Protein AF-A0A2D7IL93-F1 (afdb_monomer)

Structure (mmCIF, N/CA/C/O backbone):
data_AF-A0A2D7IL93-F1
#
_entry.id   AF-A0A2D7IL93-F1
#
loop_
_atom_site.group_PDB
_atom_site.id
_atom_site.type_symbol
_atom_site.label_atom_id
_atom_site.label_alt_id
_atom_site.label_comp_id
_atom_site.label_asym_id
_atom_site.label_entity_id
_atom_site.label_seq_id
_atom_site.pdbx_PDB_ins_code
_atom_site.Cartn_x
_atom_site.Cartn_y
_atom_site.Cartn_z
_atom_site.occupancy
_atom_site.B_iso_or_equ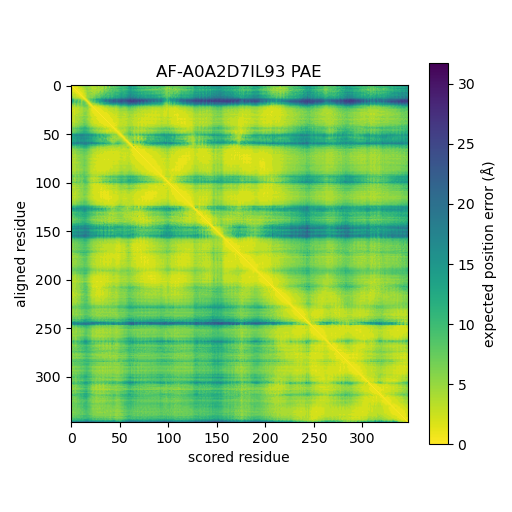iv
_atom_site.auth_seq_id
_atom_site.auth_comp_id
_atom_site.auth_asym_id
_atom_site.auth_atom_id
_atom_site.pdbx_PDB_model_num
ATOM 1 N N . MET A 1 1 ? -4.303 14.658 -11.432 1.00 81.75 1 MET A N 1
ATOM 2 C CA . MET A 1 1 ? -5.024 13.373 -11.568 1.00 81.75 1 MET A CA 1
ATOM 3 C C . MET A 1 1 ? -6.527 13.575 -11.720 1.00 81.75 1 MET A C 1
ATOM 5 O O . MET A 1 1 ? -7.040 13.242 -12.770 1.00 81.75 1 MET A O 1
ATOM 9 N N . VAL A 1 2 ? -7.230 14.152 -10.739 1.00 78.88 2 VAL A N 1
ATOM 10 C CA . VAL A 1 2 ? -8.712 14.237 -10.747 1.00 78.88 2 VAL A CA 1
ATOM 11 C C . VAL A 1 2 ? -9.279 15.276 -11.718 1.00 78.88 2 VAL A C 1
ATOM 13 O O . VAL A 1 2 ? -10.358 15.081 -12.268 1.00 78.88 2 VAL A O 1
ATOM 16 N N . LEU A 1 3 ? -8.520 16.340 -11.992 1.00 82.25 3 LEU A N 1
ATOM 17 C CA . LEU A 1 3 ? -8.913 17.365 -12.960 1.00 82.25 3 LEU A CA 1
ATOM 18 C C . LEU A 1 3 ? -9.146 16.803 -14.368 1.00 82.25 3 LEU A C 1
ATOM 20 O O . LEU A 1 3 ? -9.995 17.329 -15.067 1.00 82.25 3 LEU A O 1
ATOM 24 N N . LEU A 1 4 ? -8.437 15.742 -14.772 1.00 83.31 4 LEU A N 1
ATOM 25 C CA . LEU A 1 4 ? -8.560 15.171 -16.118 1.00 83.31 4 LEU A CA 1
ATOM 26 C C . LEU A 1 4 ? -9.926 14.486 -16.326 1.00 83.31 4 LEU A C 1
ATOM 28 O O . LEU A 1 4 ? -10.666 14.953 -17.191 1.00 83.31 4 LEU A O 1
ATOM 32 N N . PRO A 1 5 ? -10.342 13.492 -15.506 1.00 77.69 5 PRO A N 1
ATOM 33 C CA . PRO A 1 5 ? -11.689 12.928 -15.597 1.00 77.69 5 PRO A CA 1
ATOM 34 C C . PRO A 1 5 ? -12.788 13.967 -15.381 1.00 77.69 5 PRO A C 1
ATOM 36 O O . PRO A 1 5 ? -13.812 13.923 -16.052 1.00 77.69 5 PRO A O 1
ATOM 39 N N . PHE A 1 6 ? -12.588 14.910 -14.453 1.00 79.38 6 PHE A N 1
ATOM 40 C CA . PHE A 1 6 ? -13.579 15.951 -14.190 1.00 79.38 6 PHE A CA 1
ATOM 41 C C . PHE A 1 6 ? -13.766 16.872 -15.399 1.00 79.38 6 PHE A C 1
ATOM 43 O O . PHE A 1 6 ? -14.897 17.102 -15.820 1.00 79.38 6 PHE A O 1
ATOM 50 N N . ALA A 1 7 ? -12.668 17.355 -15.985 1.00 81.12 7 ALA A N 1
ATOM 51 C CA . ALA A 1 7 ? -12.705 18.176 -17.186 1.00 81.12 7 ALA A CA 1
ATOM 52 C C . ALA A 1 7 ? -13.306 17.403 -18.362 1.00 81.12 7 ALA A C 1
ATOM 54 O O . ALA A 1 7 ? -14.112 17.971 -19.077 1.00 81.12 7 ALA A O 1
ATOM 55 N N . GLU A 1 8 ? -12.992 16.115 -18.527 1.00 79.94 8 GLU A N 1
ATOM 56 C CA . GLU A 1 8 ? -13.584 15.271 -19.572 1.00 79.94 8 GLU A CA 1
ATOM 57 C C . GLU A 1 8 ? -15.107 15.123 -19.418 1.00 79.94 8 GLU A C 1
ATOM 59 O O . GLU A 1 8 ? -15.846 15.245 -20.395 1.00 79.94 8 GLU A O 1
ATOM 64 N N . VAL A 1 9 ? -15.597 14.879 -18.198 1.00 77.88 9 VAL A N 1
ATOM 65 C CA . VAL A 1 9 ? -17.042 14.810 -17.924 1.00 77.88 9 VAL A CA 1
ATOM 66 C C . VAL A 1 9 ? -17.692 16.170 -18.169 1.00 77.88 9 VAL A C 1
ATOM 68 O O . VAL A 1 9 ? -18.749 16.238 -18.793 1.00 77.88 9 VAL A O 1
ATOM 71 N N . PHE A 1 10 ? -17.050 17.252 -17.730 1.00 80.25 10 PHE A N 1
ATOM 72 C CA . PHE A 1 10 ? -17.548 18.609 -17.911 1.00 80.25 10 PHE A CA 1
ATOM 73 C C . PHE A 1 10 ? -17.601 19.003 -19.391 1.00 80.25 10 PHE A C 1
ATOM 75 O O . PHE A 1 10 ? -18.648 19.422 -19.866 1.00 80.25 10 PHE A O 1
ATOM 82 N N . THR A 1 11 ? -16.530 18.809 -20.162 1.00 80.94 11 THR A N 1
ATOM 83 C CA . THR A 1 11 ? -16.495 19.150 -21.594 1.00 80.94 11 THR A CA 1
ATOM 84 C C . THR A 1 11 ? -17.478 18.319 -22.412 1.00 80.94 11 THR A C 1
ATOM 86 O O . THR A 1 11 ? -18.070 18.845 -23.356 1.00 80.94 11 THR A O 1
ATOM 89 N N . ARG A 1 12 ? -17.733 17.065 -22.009 1.00 79.00 12 ARG A N 1
ATOM 90 C CA . ARG A 1 12 ? -18.774 16.219 -22.611 1.00 79.00 12 ARG A CA 1
ATOM 91 C C . ARG A 1 12 ? -20.180 16.794 -22.408 1.00 79.00 12 ARG A C 1
ATOM 93 O O . ARG A 1 12 ? -20.990 16.692 -23.323 1.00 79.00 12 ARG A O 1
ATOM 100 N N . ILE A 1 13 ? -20.461 17.433 -21.267 1.00 82.25 13 ILE A N 1
ATOM 101 C CA . ILE A 1 13 ? -21.747 18.119 -21.023 1.00 82.25 13 ILE A CA 1
ATOM 102 C C . ILE A 1 13 ? -21.953 19.278 -22.015 1.00 82.25 13 ILE A C 1
ATOM 104 O O . ILE A 1 13 ? -23.081 19.523 -22.433 1.00 82.25 13 ILE A O 1
ATOM 108 N N . PHE A 1 14 ? -20.877 19.945 -22.448 1.00 82.19 14 PHE A N 1
ATOM 109 C CA . PHE A 1 14 ? -20.920 21.054 -23.414 1.00 82.19 14 PHE A CA 1
ATOM 110 C C . PHE A 1 14 ? -20.722 20.625 -24.880 1.00 82.19 14 PHE A C 1
ATOM 112 O O . PHE A 1 14 ? -20.560 21.481 -25.746 1.00 82.19 14 PHE A O 1
ATOM 119 N N . GLY A 1 15 ? -20.715 19.320 -25.182 1.00 75.06 15 GLY A N 1
ATOM 120 C CA . GLY A 1 15 ? -20.572 18.812 -26.554 1.00 75.06 15 GLY A CA 1
ATOM 121 C C . GLY A 1 15 ? -19.203 19.065 -27.204 1.00 75.06 15 GLY A C 1
ATOM 122 O O . GLY A 1 15 ? -19.078 18.943 -28.421 1.00 75.06 15 GLY A O 1
ATOM 123 N N . MET A 1 16 ? -18.175 19.419 -26.425 1.00 75.75 16 MET A N 1
ATOM 124 C CA . MET A 1 16 ? -16.808 19.609 -26.926 1.00 75.75 16 MET A CA 1
ATOM 125 C C . MET A 1 16 ? -16.072 18.265 -27.061 1.00 75.75 16 MET A C 1
ATOM 127 O O . MET A 1 16 ? -16.379 17.302 -26.354 1.00 75.75 16 MET A O 1
ATOM 131 N N . LEU A 1 17 ? -15.070 18.205 -27.949 1.00 65.06 17 LEU A N 1
ATOM 132 C CA . LEU A 1 17 ? -14.193 17.038 -28.117 1.00 65.06 17 LEU A CA 1
ATOM 133 C C . LEU A 1 17 ? -13.565 16.639 -26.768 1.00 65.06 17 LEU A C 1
ATOM 135 O O . LEU A 1 17 ? -12.962 17.458 -26.073 1.00 65.06 17 LEU A O 1
ATOM 139 N N . SER A 1 18 ? -13.723 15.368 -26.396 1.00 65.31 18 SER A N 1
ATOM 140 C CA . SER A 1 18 ? -13.154 14.786 -25.177 1.00 65.31 18 SER A CA 1
ATOM 141 C C . SER A 1 18 ? -11.627 14.856 -25.183 1.00 65.31 18 SER A C 1
ATOM 143 O O . SER A 1 18 ? -11.012 14.665 -26.231 1.00 65.31 18 SER A O 1
ATOM 145 N N . ILE A 1 19 ? -11.013 15.050 -24.011 1.00 71.12 19 ILE A N 1
ATOM 146 C CA . ILE A 1 19 ? -9.552 15.013 -23.858 1.00 71.12 19 ILE A CA 1
ATOM 147 C C . ILE A 1 19 ? -9.057 13.607 -24.250 1.00 71.12 19 ILE A C 1
ATOM 149 O O . ILE A 1 19 ? -9.395 12.639 -23.557 1.00 71.12 19 ILE A O 1
ATOM 153 N N . PRO A 1 20 ? -8.272 13.455 -25.334 1.00 68.62 20 PRO A N 1
ATOM 154 C CA . PRO A 1 20 ? -7.787 12.147 -25.756 1.00 68.62 20 PRO A CA 1
ATOM 155 C C . PRO A 1 20 ? -6.882 11.546 -24.674 1.00 68.62 20 PRO A C 1
ATOM 157 O O . PRO A 1 20 ? -6.133 12.258 -24.008 1.00 68.62 20 PRO A O 1
ATOM 160 N N . ALA A 1 21 ? -6.965 10.227 -24.484 1.00 78.38 21 ALA A N 1
ATOM 161 C CA . ALA A 1 21 ? -6.148 9.465 -23.533 1.00 78.38 21 ALA A CA 1
ATOM 162 C C . ALA A 1 21 ? -6.254 9.882 -22.044 1.00 78.38 21 ALA A C 1
ATOM 164 O O . ALA A 1 21 ? -5.439 9.441 -21.236 1.00 78.38 21 ALA A O 1
ATOM 165 N N . SER A 1 22 ? -7.277 10.650 -21.640 1.00 82.75 22 SER A N 1
ATOM 166 C CA . SER A 1 22 ? -7.516 11.057 -20.240 1.00 82.75 22 SER A CA 1
ATOM 167 C C . SER A 1 22 ? -7.427 9.880 -19.254 1.00 82.75 22 SER A C 1
ATOM 169 O O . SER A 1 22 ? -6.651 9.924 -18.297 1.00 82.75 22 SER A O 1
ATOM 171 N N . GLN A 1 23 ? -8.124 8.772 -19.534 1.00 82.50 23 GLN A N 1
ATOM 172 C CA . GLN A 1 23 ? -8.083 7.571 -18.689 1.00 82.50 23 GLN A CA 1
ATOM 173 C C . GLN A 1 23 ? -6.683 6.945 -18.601 1.00 82.50 23 GLN A C 1
ATOM 175 O O . GLN A 1 23 ? -6.249 6.563 -17.514 1.00 82.50 23 GLN A O 1
ATOM 180 N N . VAL A 1 24 ? -5.961 6.873 -19.722 1.00 87.69 24 VAL A N 1
ATOM 181 C CA . VAL A 1 24 ? -4.609 6.295 -19.782 1.00 87.69 24 VAL A CA 1
ATOM 182 C C . VAL A 1 24 ? -3.629 7.163 -18.995 1.00 87.69 24 VAL A C 1
ATOM 184 O O . VAL A 1 24 ? -2.854 6.651 -18.190 1.00 87.69 24 VAL A O 1
ATOM 187 N N . ILE A 1 25 ? -3.700 8.488 -19.136 1.00 89.62 25 ILE A N 1
ATOM 188 C CA . ILE A 1 25 ? -2.864 9.422 -18.370 1.00 89.62 25 ILE A CA 1
ATOM 189 C C . ILE A 1 25 ? -3.124 9.259 -16.868 1.00 89.62 25 ILE A C 1
ATOM 191 O O . ILE A 1 25 ? -2.190 9.232 -16.069 1.00 89.62 25 ILE A O 1
ATOM 195 N N . VAL A 1 26 ? -4.383 9.096 -16.461 1.00 90.06 26 VAL A N 1
ATOM 196 C CA . VAL A 1 26 ? -4.753 8.900 -15.053 1.00 90.06 26 VAL A CA 1
ATOM 197 C C . VAL A 1 26 ? -4.184 7.587 -14.488 1.00 90.06 26 VAL A C 1
ATOM 199 O O . VAL A 1 26 ? -3.719 7.581 -13.346 1.00 90.06 26 VAL A O 1
ATOM 202 N N . GLN A 1 27 ? -4.142 6.501 -15.267 1.00 91.31 27 GLN A N 1
ATOM 203 C CA . GLN A 1 27 ? -3.479 5.248 -14.864 1.00 91.31 27 GLN A CA 1
ATOM 204 C C . GLN A 1 27 ? -1.989 5.472 -14.570 1.00 91.31 27 GLN A C 1
ATOM 206 O O . GLN A 1 27 ? -1.492 5.089 -13.513 1.00 91.31 27 GLN A O 1
ATOM 211 N N . HIS A 1 28 ? -1.291 6.206 -15.434 1.00 93.12 28 HIS A N 1
ATOM 212 C CA . HIS A 1 28 ? 0.126 6.519 -15.242 1.00 93.12 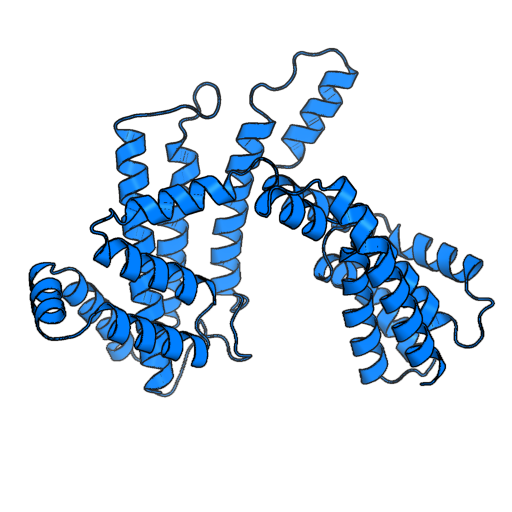28 HIS A CA 1
ATOM 213 C C . HIS A 1 28 ? 0.367 7.510 -14.097 1.00 93.12 28 HIS A C 1
ATOM 215 O O . HIS A 1 28 ? 1.326 7.369 -13.345 1.00 93.12 28 HIS A O 1
ATOM 221 N N . LEU A 1 29 ? -0.528 8.474 -13.875 1.00 92.50 29 LEU A N 1
ATOM 222 C CA . LEU A 1 29 ? -0.467 9.334 -12.688 1.00 92.50 29 LEU A CA 1
ATOM 223 C C . LEU A 1 29 ? -0.661 8.538 -11.389 1.00 92.50 29 LEU A C 1
ATOM 225 O O . LEU A 1 29 ? -0.114 8.922 -10.357 1.00 92.50 29 LEU A O 1
ATOM 229 N N . THR A 1 30 ? -1.397 7.423 -11.435 1.00 92.25 30 THR A N 1
ATOM 230 C CA . THR A 1 30 ? -1.551 6.515 -10.287 1.00 92.25 30 THR A CA 1
ATOM 231 C C . THR A 1 30 ? -0.219 5.862 -9.925 1.00 92.25 30 THR A C 1
ATOM 233 O O . THR A 1 30 ? 0.122 5.814 -8.745 1.00 92.25 30 THR A O 1
ATOM 236 N N . LEU A 1 31 ? 0.577 5.456 -10.922 1.00 94.25 31 LEU A N 1
ATOM 237 C CA . LEU A 1 31 ? 1.947 4.972 -10.718 1.00 94.25 31 LEU A CA 1
ATOM 238 C C . LEU A 1 31 ? 2.809 6.020 -10.004 1.00 94.25 31 LEU A C 1
ATOM 240 O O . LEU A 1 31 ? 3.452 5.714 -9.000 1.00 94.25 31 LEU A O 1
ATOM 244 N N . TRP A 1 32 ? 2.759 7.273 -10.462 1.00 94.81 32 TRP A N 1
ATOM 245 C CA . TRP A 1 32 ? 3.509 8.369 -9.845 1.00 94.81 32 TRP A CA 1
ATOM 246 C C . TRP A 1 32 ? 3.093 8.631 -8.400 1.00 94.81 32 TRP A C 1
ATOM 248 O O . TRP A 1 32 ? 3.944 8.706 -7.514 1.00 94.81 32 TRP A O 1
ATOM 258 N N . ILE A 1 33 ? 1.789 8.730 -8.138 1.00 93.06 33 ILE A N 1
ATOM 259 C CA . ILE A 1 33 ? 1.261 8.929 -6.783 1.00 93.06 33 ILE A CA 1
ATOM 260 C C . ILE A 1 33 ? 1.635 7.748 -5.881 1.00 93.06 33 ILE A C 1
ATOM 262 O O . ILE A 1 33 ? 2.016 7.967 -4.732 1.00 93.06 33 ILE A O 1
ATOM 266 N N . GLY A 1 34 ? 1.583 6.519 -6.399 1.00 92.25 34 GLY A N 1
ATOM 267 C CA . GLY A 1 34 ? 1.975 5.311 -5.677 1.00 92.25 34 GLY A CA 1
ATOM 268 C C . GLY A 1 34 ? 3.437 5.345 -5.235 1.00 92.25 34 GLY A C 1
ATOM 269 O O . GLY A 1 34 ? 3.722 5.181 -4.050 1.00 92.25 34 GLY A O 1
ATOM 270 N N . PHE A 1 35 ? 4.365 5.631 -6.151 1.00 94.81 35 PHE A N 1
ATOM 271 C CA . PHE A 1 35 ? 5.796 5.682 -5.834 1.00 94.81 35 PHE A CA 1
ATOM 272 C C . PHE A 1 35 ? 6.182 6.893 -4.976 1.00 94.81 35 PHE A C 1
ATOM 274 O O . PHE A 1 35 ? 6.938 6.738 -4.018 1.00 94.81 35 PHE A O 1
ATOM 281 N N . ILE A 1 36 ? 5.627 8.083 -5.235 1.00 95.25 36 ILE A N 1
ATOM 282 C CA . ILE A 1 36 ? 5.827 9.252 -4.360 1.00 95.25 36 ILE A CA 1
ATOM 283 C C . ILE A 1 36 ? 5.293 8.947 -2.954 1.00 95.25 36 ILE A C 1
ATOM 285 O O . ILE A 1 36 ? 5.970 9.207 -1.957 1.00 95.25 36 ILE A O 1
ATOM 289 N N . GLY A 1 37 ? 4.105 8.345 -2.869 1.00 92.56 37 GLY A N 1
ATOM 290 C CA . GLY A 1 37 ? 3.505 7.886 -1.621 1.00 92.56 37 GLY A CA 1
ATOM 291 C C . GLY A 1 37 ? 4.389 6.878 -0.891 1.00 92.56 37 GLY A C 1
ATOM 292 O O . GLY A 1 37 ? 4.601 7.027 0.311 1.00 92.56 37 GLY A O 1
ATOM 293 N N . ALA A 1 38 ? 4.977 5.913 -1.604 1.00 93.12 38 ALA A N 1
ATOM 294 C CA . ALA A 1 38 ? 5.910 4.938 -1.042 1.00 93.12 38 ALA A CA 1
ATOM 295 C C . ALA A 1 38 ? 7.175 5.608 -0.478 1.00 93.12 38 ALA A C 1
ATOM 297 O O . ALA A 1 38 ? 7.558 5.336 0.660 1.00 93.12 38 ALA A O 1
ATOM 298 N N . VAL A 1 39 ? 7.775 6.552 -1.211 1.00 95.12 39 VAL A N 1
ATOM 299 C CA . VAL A 1 39 ? 8.952 7.320 -0.761 1.00 95.12 39 VAL A CA 1
ATOM 300 C C . VAL A 1 39 ? 8.634 8.166 0.479 1.00 95.12 39 VAL A C 1
ATOM 302 O O . VAL A 1 39 ? 9.450 8.256 1.403 1.00 95.12 39 VAL A O 1
ATOM 305 N N . LEU A 1 40 ? 7.449 8.781 0.539 1.00 93.62 40 LEU A N 1
ATOM 306 C CA . LEU A 1 40 ? 6.993 9.543 1.706 1.00 93.62 40 LEU A CA 1
ATOM 307 C C . LEU A 1 40 ? 6.677 8.633 2.899 1.00 93.62 40 LEU A C 1
ATOM 309 O O . LEU A 1 40 ? 7.037 8.963 4.032 1.00 93.62 40 LEU A O 1
ATOM 313 N N . ALA A 1 41 ? 6.052 7.479 2.661 1.00 90.94 41 ALA A N 1
ATOM 314 C CA . ALA A 1 41 ? 5.763 6.481 3.685 1.00 90.94 41 ALA A CA 1
ATOM 315 C C . ALA A 1 41 ? 7.056 5.902 4.275 1.00 90.94 41 ALA A C 1
ATOM 317 O O . ALA A 1 41 ? 7.164 5.786 5.498 1.00 90.94 41 ALA A O 1
ATOM 318 N N . ALA A 1 42 ? 8.063 5.632 3.439 1.00 90.00 42 ALA A N 1
ATOM 319 C CA . ALA A 1 42 ? 9.404 5.245 3.871 1.00 90.00 42 ALA A CA 1
ATOM 320 C C . ALA A 1 42 ? 10.030 6.328 4.761 1.00 90.00 42 ALA A C 1
ATOM 322 O O . ALA A 1 42 ? 10.509 6.048 5.864 1.00 90.00 42 ALA A O 1
ATOM 323 N N . ARG A 1 43 ? 9.915 7.602 4.360 1.00 88.75 43 ARG A N 1
ATOM 324 C CA . ARG A 1 43 ? 10.446 8.730 5.136 1.00 88.75 43 ARG A CA 1
ATOM 325 C C . ARG A 1 43 ? 9.771 8.853 6.501 1.00 88.75 43 ARG A C 1
ATOM 327 O O . ARG A 1 43 ? 10.442 9.222 7.466 1.00 88.75 43 ARG A O 1
ATOM 334 N N . GLN A 1 44 ? 8.477 8.559 6.582 1.00 87.31 44 GLN A N 1
ATOM 335 C CA . GLN A 1 44 ? 7.670 8.669 7.799 1.00 87.31 44 GLN A CA 1
ATOM 336 C C . GLN A 1 44 ? 7.589 7.375 8.618 1.00 87.31 44 GLN A C 1
ATOM 338 O O . GLN A 1 44 ? 6.886 7.374 9.623 1.00 87.31 44 GLN A O 1
ATOM 343 N N . ASN A 1 45 ? 8.295 6.299 8.239 1.00 85.44 45 ASN A N 1
ATOM 344 C CA . ASN A 1 45 ? 8.211 5.002 8.923 1.00 85.44 45 ASN A CA 1
ATOM 345 C C . ASN A 1 45 ? 6.796 4.381 8.921 1.00 85.44 45 ASN A C 1
ATOM 347 O O . ASN A 1 45 ? 6.411 3.696 9.862 1.00 85.44 45 ASN A O 1
ATOM 351 N N . LYS A 1 46 ? 6.020 4.626 7.860 1.00 86.94 46 LYS A N 1
ATOM 352 C CA . LYS A 1 46 ? 4.616 4.192 7.714 1.00 86.94 46 LYS A CA 1
ATOM 353 C C . LYS A 1 46 ? 4.412 3.105 6.659 1.00 86.94 46 LYS A C 1
ATOM 355 O O . LYS A 1 46 ? 3.288 2.861 6.231 1.00 86.94 46 LYS A O 1
ATOM 360 N N . LEU A 1 47 ? 5.491 2.481 6.199 1.00 88.06 47 LEU A N 1
ATOM 361 C CA . LEU A 1 47 ? 5.387 1.326 5.314 1.00 88.06 47 LEU A CA 1
ATOM 362 C C . LEU A 1 47 ? 4.762 0.154 6.075 1.00 88.06 47 LEU A C 1
ATOM 364 O O . LEU A 1 47 ? 5.069 -0.061 7.247 1.00 88.06 47 LEU A O 1
ATOM 368 N N . LEU A 1 48 ? 3.901 -0.605 5.399 1.00 86.12 48 LEU A N 1
ATOM 369 C CA . LEU A 1 48 ? 3.254 -1.778 5.981 1.00 86.12 48 LEU A CA 1
ATOM 370 C C . LEU A 1 48 ? 4.310 -2.831 6.338 1.00 86.12 48 LEU A C 1
ATOM 372 O O . LEU A 1 48 ? 5.042 -3.299 5.464 1.00 86.12 48 LEU A O 1
ATOM 376 N N . ALA A 1 49 ? 4.373 -3.198 7.614 1.00 88.12 49 ALA A N 1
ATOM 377 C CA . ALA A 1 49 ? 5.283 -4.191 8.171 1.00 88.12 49 ALA A CA 1
ATOM 378 C C . ALA A 1 49 ? 4.510 -5.145 9.093 1.00 88.12 49 ALA A C 1
ATOM 380 O O . ALA A 1 49 ? 3.458 -4.786 9.621 1.00 88.12 49 ALA A O 1
ATOM 381 N N . LEU A 1 50 ? 5.044 -6.351 9.305 1.00 85.44 50 LEU A N 1
ATOM 382 C CA . LEU A 1 50 ? 4.445 -7.342 10.212 1.00 85.44 50 LEU A CA 1
ATOM 383 C C . LEU A 1 50 ? 4.652 -6.998 11.695 1.00 85.44 50 LEU A C 1
ATOM 385 O O . LEU A 1 50 ? 4.002 -7.579 12.560 1.00 85.44 50 LEU A O 1
ATOM 389 N N . THR A 1 51 ? 5.558 -6.067 12.003 1.00 83.88 51 THR A N 1
ATOM 390 C CA . THR A 1 51 ? 5.880 -5.671 13.376 1.00 83.88 51 THR A CA 1
ATOM 391 C C . THR A 1 51 ? 5.569 -4.202 13.633 1.00 83.88 51 THR A C 1
ATOM 393 O O . THR A 1 51 ? 5.517 -3.375 12.726 1.00 83.88 51 THR A O 1
ATOM 396 N N . GLN A 1 52 ? 5.386 -3.859 14.910 1.00 71.06 52 GLN A N 1
ATOM 397 C CA . GLN A 1 52 ? 5.063 -2.493 15.336 1.00 71.06 52 GLN A CA 1
ATOM 398 C C . GLN A 1 52 ? 6.264 -1.536 15.281 1.00 71.06 52 GLN A C 1
ATOM 400 O O . GLN A 1 52 ? 6.084 -0.320 15.332 1.00 71.06 52 GLN A O 1
ATOM 405 N N . ARG A 1 53 ? 7.499 -2.058 15.234 1.00 78.62 53 ARG A N 1
ATOM 406 C CA . ARG A 1 53 ? 8.712 -1.233 15.247 1.00 78.62 53 ARG A CA 1
ATOM 407 C C . ARG A 1 53 ? 9.233 -1.049 13.822 1.00 78.62 53 ARG A C 1
ATOM 409 O O . ARG A 1 53 ? 9.714 -2.017 13.241 1.00 78.62 53 ARG A O 1
ATOM 416 N N . PRO A 1 54 ? 9.213 0.176 13.282 1.00 78.31 54 PRO A N 1
ATOM 417 C CA . PRO A 1 54 ? 9.567 0.399 11.892 1.00 78.31 54 PRO A CA 1
ATOM 418 C C . PRO A 1 54 ? 11.082 0.330 11.663 1.00 78.31 54 PRO A C 1
ATOM 420 O O . PRO A 1 54 ? 11.881 0.837 12.461 1.00 78.31 54 PRO A O 1
ATOM 423 N N . LEU A 1 55 ? 11.471 -0.261 10.531 1.00 82.00 55 LEU A N 1
ATOM 424 C CA . LEU A 1 55 ? 12.871 -0.473 10.157 1.00 82.00 55 LEU A CA 1
ATOM 425 C C . LEU A 1 55 ? 13.598 0.809 9.705 1.00 82.00 55 LEU A C 1
ATOM 427 O O . LEU A 1 55 ? 14.793 0.949 9.950 1.00 82.00 55 LEU A O 1
ATOM 431 N N . PHE A 1 56 ? 12.898 1.777 9.100 1.00 78.69 56 PHE A N 1
ATOM 432 C CA . PHE A 1 56 ? 13.472 3.031 8.564 1.00 78.69 56 PHE A CA 1
ATOM 433 C C . PHE A 1 56 ? 13.729 4.092 9.662 1.00 78.69 56 PHE A C 1
ATOM 435 O O . PHE A 1 56 ? 13.667 5.308 9.434 1.00 78.69 56 PHE A O 1
ATOM 442 N N . SER A 1 57 ? 13.986 3.638 10.890 1.00 78.94 57 SER A N 1
ATOM 443 C CA . SER A 1 57 ? 14.312 4.467 12.049 1.00 78.94 57 SER A CA 1
ATOM 444 C C . SER A 1 57 ? 15.802 4.367 12.390 1.00 78.94 57 SER A C 1
ATOM 446 O O . SER A 1 57 ? 16.421 3.311 12.231 1.00 78.94 57 SER A O 1
ATOM 448 N N . THR A 1 58 ? 16.387 5.476 12.850 1.00 78.69 58 THR A N 1
ATOM 449 C CA . THR A 1 58 ? 17.808 5.533 13.215 1.00 78.69 58 THR A CA 1
ATOM 450 C C . THR A 1 58 ? 18.064 4.754 14.495 1.00 78.69 58 THR A C 1
ATOM 452 O O . THR A 1 58 ? 17.414 4.988 15.513 1.00 78.69 58 THR A O 1
ATOM 455 N N . GLU A 1 59 ? 19.049 3.859 14.464 1.00 77.31 59 GLU A N 1
ATOM 456 C CA . GLU A 1 59 ? 19.489 3.116 15.644 1.00 77.31 59 GLU A CA 1
ATOM 457 C C . GLU A 1 59 ? 20.803 3.648 16.205 1.00 77.31 59 GLU A C 1
ATOM 459 O O . GLU A 1 59 ? 21.769 3.874 15.473 1.00 77.31 59 GLU A O 1
ATOM 464 N N . ALA A 1 60 ? 20.831 3.821 17.529 1.00 72.50 60 ALA A N 1
ATOM 465 C CA . ALA A 1 60 ? 22.014 4.259 18.264 1.00 72.50 60 ALA A CA 1
ATOM 466 C C . ALA A 1 60 ? 22.947 3.097 18.651 1.00 72.50 60 ALA A C 1
ATOM 468 O O . ALA A 1 60 ? 24.155 3.291 18.738 1.00 72.50 60 ALA A O 1
ATOM 469 N N . LYS A 1 61 ? 22.402 1.895 18.883 1.00 80.00 61 LYS A N 1
ATOM 470 C CA . LYS A 1 61 ? 23.161 0.690 19.255 1.00 80.00 61 LYS A CA 1
ATOM 471 C C . LYS A 1 61 ? 23.056 -0.362 18.158 1.00 80.00 61 LYS A C 1
ATOM 473 O O . LYS A 1 61 ? 22.006 -0.496 17.537 1.00 80.00 61 LYS A O 1
ATOM 478 N N . PHE A 1 62 ? 24.137 -1.109 17.946 1.00 83.00 62 PHE A N 1
ATOM 479 C CA . PHE A 1 62 ? 24.163 -2.205 16.984 1.00 83.00 62 PHE A CA 1
ATOM 480 C C . PHE A 1 62 ? 23.283 -3.365 17.463 1.00 83.00 62 PHE A C 1
ATOM 482 O O . PHE A 1 62 ? 23.389 -3.801 18.609 1.00 83.00 62 PHE A O 1
ATOM 489 N N . HIS A 1 63 ? 22.433 -3.871 16.573 1.00 86.81 63 HIS A N 1
ATOM 490 C CA . HIS A 1 63 ? 21.648 -5.077 16.795 1.00 86.81 63 HIS A CA 1
ATOM 491 C C . HIS A 1 63 ? 21.705 -5.936 15.534 1.00 86.81 63 HIS A C 1
ATOM 493 O O . HIS A 1 63 ? 21.167 -5.549 14.496 1.00 86.81 63 HIS A O 1
ATOM 499 N N . LEU A 1 64 ? 22.317 -7.119 15.633 1.00 87.25 64 LEU A N 1
ATOM 500 C CA . LEU A 1 64 ? 22.609 -7.984 14.485 1.00 87.25 64 LEU A CA 1
ATOM 501 C C . LEU A 1 64 ? 21.362 -8.273 13.636 1.00 87.25 64 LEU A C 1
ATOM 503 O O . LEU A 1 64 ? 21.395 -8.106 12.420 1.00 87.25 64 LEU A O 1
ATOM 507 N N . GLY A 1 65 ? 20.231 -8.596 14.272 1.00 87.31 65 GLY A N 1
ATOM 508 C CA . GLY A 1 65 ? 18.992 -8.895 13.545 1.00 87.31 65 GLY A CA 1
ATOM 509 C C . GLY A 1 65 ? 18.460 -7.728 12.703 1.00 87.31 65 GLY A C 1
ATOM 510 O O . GLY A 1 65 ? 18.007 -7.912 11.577 1.00 87.31 65 GLY A O 1
ATOM 511 N N . ARG A 1 66 ? 18.586 -6.497 13.212 1.00 88.25 66 ARG A N 1
ATOM 512 C CA . ARG A 1 66 ? 18.122 -5.303 12.498 1.00 88.25 66 ARG A CA 1
ATOM 513 C C . ARG A 1 66 ? 19.123 -4.839 11.458 1.00 88.25 66 ARG A C 1
ATOM 515 O O . ARG A 1 66 ? 18.709 -4.385 10.399 1.00 88.25 66 ARG A O 1
ATOM 522 N N . TYR A 1 67 ? 20.415 -5.004 11.725 1.00 90.56 67 TYR A N 1
ATOM 523 C CA . TYR A 1 67 ? 21.453 -4.775 10.731 1.00 90.56 67 TYR A CA 1
ATOM 524 C C . TYR A 1 67 ? 21.213 -5.643 9.491 1.00 90.56 67 TYR A C 1
ATOM 526 O O . TYR A 1 67 ? 21.155 -5.109 8.387 1.00 90.56 67 TYR A O 1
ATOM 534 N N . ILE A 1 68 ? 20.967 -6.945 9.682 1.00 90.94 68 ILE A N 1
ATOM 535 C CA . ILE A 1 68 ? 20.625 -7.875 8.597 1.00 90.94 68 ILE A CA 1
ATOM 536 C C . ILE A 1 68 ? 19.353 -7.419 7.871 1.00 90.94 68 ILE A C 1
ATOM 538 O O . ILE A 1 68 ? 19.351 -7.327 6.647 1.00 90.94 68 ILE A O 1
ATOM 542 N N . ALA A 1 69 ? 18.291 -7.059 8.598 1.00 92.38 69 ALA A N 1
ATOM 543 C CA . ALA A 1 69 ? 17.044 -6.614 7.975 1.00 92.38 69 ALA A CA 1
ATOM 544 C C . ALA A 1 69 ? 17.204 -5.331 7.134 1.00 92.38 69 ALA A C 1
ATOM 546 O O . ALA A 1 69 ? 16.678 -5.236 6.021 1.00 92.38 69 ALA A O 1
ATOM 547 N N . LYS A 1 70 ? 17.965 -4.347 7.633 1.00 92.75 70 LYS A N 1
ATOM 548 C CA . LYS A 1 70 ? 18.288 -3.105 6.909 1.00 92.75 70 LYS A CA 1
ATOM 549 C C . LYS A 1 70 ? 19.157 -3.373 5.685 1.00 92.75 70 LYS A C 1
ATOM 551 O O . LYS A 1 70 ? 18.884 -2.807 4.631 1.00 92.75 70 LYS A O 1
ATOM 556 N N . LEU A 1 71 ? 20.148 -4.255 5.812 1.00 93.06 71 LEU A N 1
ATOM 557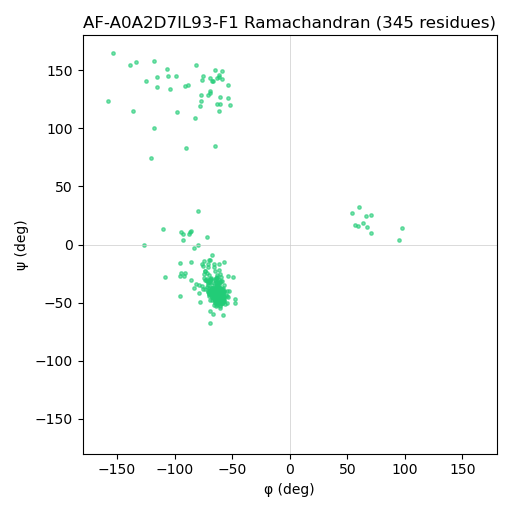 C CA . LEU A 1 71 ? 21.019 -4.667 4.716 1.00 93.06 71 LEU A CA 1
ATOM 558 C C . LEU A 1 71 ? 20.223 -5.355 3.601 1.00 93.06 71 LEU A C 1
ATOM 560 O O . LEU A 1 71 ? 20.325 -4.960 2.447 1.00 93.06 71 LEU A O 1
ATOM 564 N N . ILE A 1 72 ? 19.379 -6.330 3.942 1.00 93.50 72 ILE A N 1
ATOM 565 C CA . ILE A 1 72 ? 18.530 -7.037 2.973 1.00 93.50 72 ILE A CA 1
ATOM 566 C C . ILE A 1 72 ? 17.563 -6.067 2.301 1.00 93.50 72 ILE A C 1
ATOM 568 O O . ILE A 1 72 ? 17.426 -6.078 1.083 1.00 93.50 72 ILE A O 1
ATOM 572 N N . THR A 1 73 ? 16.931 -5.182 3.077 1.00 94.75 73 THR A N 1
ATOM 573 C CA . THR A 1 73 ? 16.057 -4.135 2.530 1.00 94.75 73 THR A CA 1
ATOM 574 C C . THR A 1 73 ? 16.803 -3.242 1.541 1.00 94.75 73 THR A C 1
ATOM 576 O O . THR A 1 73 ? 16.273 -2.926 0.480 1.00 94.75 73 THR A O 1
ATOM 579 N N . PHE A 1 74 ? 18.037 -2.857 1.864 1.00 95.62 74 PHE A N 1
ATOM 580 C CA . PHE A 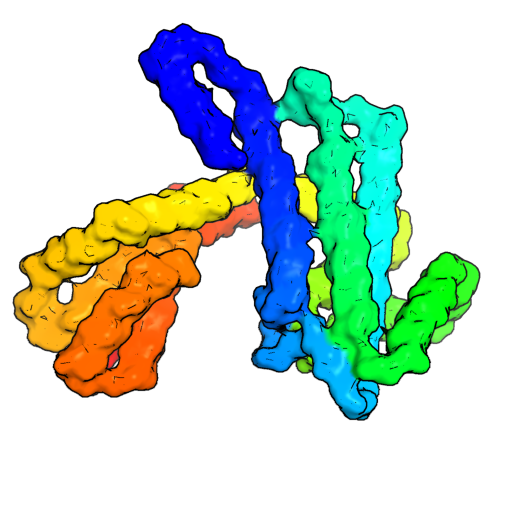1 74 ? 18.883 -2.056 0.988 1.00 95.62 74 PHE A CA 1
ATOM 581 C C . PHE A 1 74 ? 19.249 -2.796 -0.306 1.00 95.62 74 PHE A C 1
ATOM 583 O O . PHE A 1 74 ? 19.097 -2.221 -1.382 1.00 95.62 74 PHE A O 1
ATOM 590 N N . LEU A 1 75 ? 19.650 -4.070 -0.216 1.00 94.56 75 LEU A N 1
ATOM 591 C CA . LEU A 1 75 ? 19.965 -4.907 -1.379 1.00 94.56 75 LEU A CA 1
ATOM 592 C C . LEU A 1 75 ? 18.748 -5.077 -2.294 1.00 94.56 75 LEU A C 1
ATOM 594 O O . LEU A 1 75 ? 18.841 -4.786 -3.481 1.00 94.56 75 LEU A O 1
ATOM 598 N N . VAL A 1 76 ? 17.588 -5.442 -1.738 1.00 95.69 76 VAL A N 1
ATOM 599 C CA . VAL A 1 76 ? 16.338 -5.583 -2.505 1.00 95.69 76 VAL A CA 1
ATOM 600 C C . VAL A 1 76 ? 15.977 -4.275 -3.209 1.00 95.69 76 VAL A C 1
ATOM 602 O O . VAL A 1 76 ? 15.635 -4.290 -4.386 1.00 95.69 76 VAL A O 1
ATOM 605 N N . LEU A 1 77 ? 16.084 -3.129 -2.528 1.00 96.25 77 LEU A N 1
ATOM 606 C CA . LEU A 1 77 ? 15.790 -1.827 -3.133 1.00 96.25 77 LEU A CA 1
ATOM 607 C C . LEU A 1 77 ? 16.748 -1.472 -4.276 1.00 96.25 77 LEU A C 1
ATOM 609 O O . LEU A 1 77 ? 16.293 -0.946 -5.289 1.00 96.25 77 LEU A O 1
ATOM 613 N N . ILE A 1 78 ? 18.045 -1.760 -4.140 1.00 95.88 78 ILE A N 1
ATOM 614 C CA . ILE A 1 78 ? 19.024 -1.546 -5.217 1.00 95.88 78 ILE A CA 1
ATOM 615 C C . ILE A 1 78 ? 18.733 -2.462 -6.403 1.00 95.88 78 ILE A C 1
ATOM 617 O O . ILE A 1 78 ? 18.722 -1.992 -7.538 1.00 95.88 78 ILE A O 1
ATOM 621 N N . SER A 1 79 ? 18.453 -3.741 -6.160 1.00 94.69 79 SER A N 1
ATOM 622 C CA . SER A 1 79 ? 18.099 -4.687 -7.217 1.00 94.69 79 SER A CA 1
ATOM 623 C C . SER A 1 79 ? 16.828 -4.250 -7.954 1.00 94.69 79 SER A C 1
ATOM 625 O O . SER A 1 79 ? 16.823 -4.182 -9.179 1.00 94.69 79 SER A O 1
ATOM 627 N N . LEU A 1 80 ? 15.767 -3.862 -7.239 1.00 96.38 80 LEU A N 1
ATOM 628 C CA . LEU A 1 80 ? 14.544 -3.348 -7.868 1.00 96.38 80 LEU A CA 1
ATOM 629 C C . LEU A 1 80 ? 14.796 -2.044 -8.640 1.00 96.38 80 LEU A C 1
ATOM 631 O O . LEU A 1 80 ? 14.276 -1.881 -9.743 1.00 96.38 80 LEU A O 1
ATOM 635 N N . ALA A 1 81 ? 15.631 -1.143 -8.111 1.00 97.00 81 ALA A N 1
ATOM 636 C CA . ALA A 1 81 ? 16.049 0.060 -8.828 1.00 97.00 81 ALA A CA 1
ATOM 637 C C . ALA A 1 81 ? 16.757 -0.293 -10.143 1.00 97.00 81 ALA A C 1
ATOM 639 O O . ALA A 1 81 ? 16.394 0.244 -11.187 1.00 97.00 81 ALA A O 1
ATOM 640 N N . TRP A 1 82 ? 17.699 -1.237 -10.111 1.00 95.75 82 TRP A N 1
ATOM 641 C CA . TRP A 1 82 ? 18.411 -1.700 -11.299 1.00 95.75 82 TRP A CA 1
ATOM 642 C C . TRP A 1 82 ? 17.470 -2.337 -12.325 1.00 95.75 82 TRP A C 1
ATOM 644 O O . TRP A 1 82 ? 17.460 -1.926 -13.481 1.00 95.75 82 TRP A O 1
ATOM 654 N N . GLY A 1 83 ? 16.609 -3.268 -11.901 1.00 95.50 83 GLY A N 1
ATOM 655 C CA . GLY A 1 83 ? 15.623 -3.899 -12.785 1.00 95.50 83 GLY A CA 1
ATOM 656 C C . GLY A 1 83 ? 14.688 -2.881 -13.439 1.00 95.50 83 GLY A C 1
ATOM 657 O O . GLY A 1 83 ? 14.415 -2.959 -14.636 1.00 95.50 83 GLY A O 1
ATOM 658 N N . SER A 1 84 ? 14.245 -1.877 -12.681 1.00 96.94 84 SER A N 1
ATOM 659 C CA . SER A 1 84 ? 13.381 -0.819 -13.213 1.00 96.94 84 SER A CA 1
ATOM 660 C C . SER A 1 84 ? 14.114 0.148 -14.149 1.00 96.94 84 SER A C 1
ATOM 662 O O . SER A 1 84 ? 13.504 0.663 -15.081 1.00 96.94 84 SER A O 1
ATOM 664 N N . TRP A 1 85 ? 15.418 0.361 -13.959 1.00 97.44 85 TRP A N 1
ATOM 665 C CA . TRP A 1 85 ? 16.246 1.135 -14.883 1.00 97.44 85 TRP A CA 1
ATOM 666 C C . TRP A 1 85 ? 16.470 0.396 -16.205 1.00 97.44 85 TRP A C 1
ATOM 668 O O . TRP A 1 85 ? 16.326 0.998 -17.265 1.00 97.44 85 TRP A O 1
ATOM 678 N N . GLU A 1 86 ? 16.746 -0.910 -16.156 1.00 95.88 86 GLU A N 1
ATOM 679 C CA . GLU A 1 86 ? 16.851 -1.748 -17.358 1.00 95.88 86 GLU A CA 1
ATOM 680 C C . GLU A 1 86 ? 15.543 -1.752 -18.158 1.00 95.88 86 GLU A C 1
ATOM 682 O O . GLU A 1 86 ? 15.565 -1.593 -19.374 1.00 95.88 86 GLU A O 1
ATOM 687 N N . LEU A 1 87 ? 14.391 -1.823 -17.482 1.00 96.00 87 LEU A N 1
ATOM 688 C CA . LEU A 1 87 ? 13.092 -1.678 -18.144 1.00 96.00 87 LEU A CA 1
ATOM 689 C C . LEU A 1 87 ? 12.954 -0.324 -18.861 1.00 96.00 87 LEU A C 1
ATOM 691 O O . LEU A 1 87 ? 12.532 -0.276 -20.013 1.00 96.00 87 LEU A O 1
ATOM 695 N N . VAL A 1 88 ? 13.328 0.777 -18.199 1.00 96.62 88 VAL A N 1
ATOM 696 C CA . VAL A 1 88 ? 13.272 2.120 -18.798 1.00 96.62 88 VAL A CA 1
ATOM 697 C C . VAL A 1 88 ? 14.193 2.226 -20.015 1.00 96.62 88 VAL A C 1
ATOM 699 O O . VAL A 1 88 ? 13.792 2.827 -21.005 1.00 96.62 88 VAL A O 1
ATOM 702 N N . LYS A 1 89 ? 15.393 1.629 -19.985 1.00 96.19 89 LYS A N 1
ATOM 703 C CA . LYS A 1 89 ? 16.293 1.607 -21.152 1.00 96.19 89 LYS A CA 1
ATOM 704 C C . LYS A 1 89 ? 15.657 0.914 -22.352 1.00 96.19 89 LYS A C 1
ATOM 706 O O . LYS A 1 89 ? 15.686 1.476 -23.442 1.00 96.19 89 LYS A O 1
ATOM 711 N N . VAL A 1 90 ? 15.054 -0.257 -22.140 1.00 94.12 90 VAL A N 1
ATOM 712 C CA . VAL A 1 90 ? 14.367 -1.008 -23.204 1.00 94.12 90 VAL A CA 1
ATOM 713 C C . VAL A 1 90 ? 13.253 -0.162 -23.832 1.00 94.12 90 VAL A C 1
ATOM 715 O O . VAL A 1 90 ? 13.117 -0.123 -25.049 1.00 94.12 90 VAL A O 1
ATOM 718 N N . GLU A 1 91 ? 12.500 0.585 -23.022 1.00 93.75 91 GLU A N 1
ATOM 719 C CA . GLU A 1 91 ? 11.442 1.489 -23.502 1.00 93.75 91 GLU A CA 1
ATOM 720 C C . GLU A 1 91 ? 11.957 2.767 -24.176 1.00 93.75 91 GLU A C 1
ATOM 722 O O . GLU A 1 91 ? 11.225 3.398 -24.932 1.00 93.75 91 GLU A O 1
ATOM 727 N N . ILE A 1 92 ? 13.187 3.194 -23.889 1.00 93.94 92 ILE A N 1
ATOM 728 C CA . ILE A 1 92 ? 13.825 4.305 -24.605 1.00 93.94 92 ILE A CA 1
ATOM 729 C C . ILE A 1 92 ? 14.281 3.837 -25.991 1.00 93.94 92 ILE A C 1
ATOM 731 O O . ILE A 1 92 ? 14.162 4.591 -26.954 1.00 93.94 92 ILE A O 1
ATOM 735 N N . GLU A 1 93 ? 14.785 2.605 -26.094 1.00 93.69 93 GLU A N 1
ATOM 736 C CA . GLU A 1 93 ? 15.220 2.000 -27.357 1.00 93.69 93 GLU A CA 1
ATOM 737 C C . GLU A 1 93 ? 14.030 1.665 -28.271 1.00 93.69 93 GLU A C 1
ATOM 739 O O . GLU A 1 93 ? 14.079 1.932 -29.472 1.00 93.69 93 GLU A O 1
ATOM 744 N N . TYR A 1 94 ? 12.934 1.166 -27.691 1.00 91.94 94 TYR A N 1
ATOM 745 C CA . TYR A 1 94 ? 11.694 0.823 -28.394 1.00 91.94 94 TYR A CA 1
ATOM 746 C C . TYR A 1 94 ? 10.506 1.627 -27.830 1.00 91.94 94 TYR A C 1
ATOM 748 O O . TYR A 1 94 ? 9.682 1.080 -27.089 1.00 91.94 94 TYR A O 1
ATOM 756 N N . PRO A 1 95 ? 10.407 2.933 -28.147 1.00 88.62 95 PRO A N 1
ATOM 757 C CA . PRO A 1 95 ? 9.434 3.821 -27.527 1.00 88.62 95 PRO A CA 1
ATOM 758 C C . PRO A 1 95 ? 7.999 3.512 -27.947 1.00 88.62 95 PRO A C 1
ATOM 760 O O . PRO A 1 95 ? 7.664 3.439 -29.127 1.00 88.62 95 PRO A O 1
ATOM 763 N N . MET A 1 96 ? 7.137 3.406 -26.938 1.00 88.62 96 MET A N 1
ATOM 764 C CA . MET A 1 96 ? 5.685 3.343 -27.077 1.00 88.62 96 MET A CA 1
ATOM 765 C C . MET A 1 96 ? 5.058 4.575 -26.429 1.00 88.62 96 MET A C 1
ATOM 767 O O . MET A 1 96 ? 5.413 4.930 -25.304 1.00 88.62 96 MET A O 1
ATOM 771 N N . ASP A 1 97 ? 4.094 5.201 -27.098 1.00 89.31 97 ASP A N 1
ATOM 772 C CA . ASP A 1 97 ? 3.396 6.376 -26.574 1.00 89.31 97 ASP A CA 1
ATOM 773 C C . ASP A 1 97 ? 2.134 5.992 -25.791 1.00 89.31 97 ASP A C 1
ATOM 775 O O . ASP A 1 97 ? 1.342 5.148 -26.213 1.00 89.31 97 ASP A O 1
ATOM 779 N N . ILE A 1 98 ? 1.924 6.639 -24.640 1.00 88.75 98 ILE A N 1
ATOM 780 C CA . ILE A 1 98 ? 0.714 6.477 -23.809 1.00 88.75 98 ILE A CA 1
ATOM 781 C C . ILE A 1 98 ? -0.382 7.481 -24.182 1.00 88.75 98 ILE A C 1
ATOM 783 O O . ILE A 1 98 ? -1.565 7.254 -23.933 1.00 88.75 98 ILE A O 1
ATOM 787 N N . ALA A 1 99 ? 0.021 8.608 -24.755 1.00 85.94 99 ALA A N 1
ATOM 788 C CA . ALA A 1 99 ? -0.817 9.674 -25.278 1.00 85.94 99 ALA A CA 1
ATOM 789 C C . ALA A 1 99 ? -0.015 10.397 -26.376 1.00 85.94 99 ALA A C 1
ATOM 791 O O . ALA A 1 99 ? 1.204 10.220 -26.429 1.00 85.94 99 ALA A O 1
ATOM 792 N N . PRO A 1 100 ? -0.647 11.218 -27.234 1.00 82.50 100 PRO A N 1
ATOM 793 C CA . PRO A 1 100 ? 0.073 11.938 -28.282 1.00 82.50 100 PRO A CA 1
ATOM 794 C C . PRO A 1 100 ? 1.273 12.710 -27.711 1.00 82.50 100 PRO A C 1
ATOM 796 O O . PRO A 1 100 ? 1.091 13.572 -26.849 1.00 82.50 100 PRO A O 1
ATOM 799 N N . ASN A 1 101 ? 2.484 12.393 -28.182 1.00 84.25 101 ASN A N 1
ATOM 800 C CA . ASN A 1 101 ? 3.762 12.971 -27.739 1.00 84.25 101 ASN A CA 1
ATOM 801 C C . ASN A 1 101 ? 4.144 12.708 -26.268 1.00 84.25 101 ASN A C 1
ATOM 803 O O . ASN A 1 101 ? 4.980 13.426 -25.715 1.00 84.25 101 ASN A O 1
ATOM 807 N N . ILE A 1 102 ? 3.544 11.711 -25.613 1.00 89.56 102 ILE A N 1
ATOM 808 C CA . ILE A 1 102 ? 3.916 11.313 -24.252 1.00 89.56 102 ILE A CA 1
ATOM 809 C C . ILE A 1 102 ? 4.421 9.871 -24.289 1.00 89.56 102 ILE A C 1
ATOM 811 O O . ILE A 1 102 ? 3.602 8.944 -24.281 1.00 89.56 102 ILE A O 1
ATOM 815 N N . PRO A 1 103 ? 5.747 9.664 -24.276 1.00 92.69 103 PRO A N 1
ATOM 816 C CA . PRO A 1 103 ? 6.304 8.327 -24.298 1.00 92.69 103 PRO A CA 1
ATOM 817 C C . PRO A 1 103 ? 6.172 7.651 -22.932 1.00 92.69 103 PRO A C 1
ATOM 819 O O . PRO A 1 103 ? 6.293 8.268 -21.868 1.00 92.69 103 PRO A O 1
ATOM 822 N N . ARG A 1 104 ? 5.941 6.341 -22.954 1.00 93.31 104 ARG A N 1
ATOM 823 C CA . ARG A 1 104 ? 5.673 5.512 -21.776 1.00 93.31 104 ARG A CA 1
ATOM 824 C C . ARG A 1 104 ? 6.825 5.500 -20.774 1.00 93.31 104 ARG A C 1
ATOM 826 O O . ARG A 1 104 ? 6.575 5.503 -19.567 1.00 93.31 104 ARG A O 1
ATOM 833 N N . TRP A 1 105 ? 8.072 5.547 -21.243 1.00 93.88 105 TRP A N 1
ATOM 834 C CA . TRP A 1 105 ? 9.255 5.546 -20.374 1.00 93.88 105 TRP A CA 1
ATOM 835 C C . TRP A 1 105 ? 9.281 6.736 -19.405 1.00 93.88 105 TRP A C 1
ATOM 837 O O . TRP A 1 105 ? 9.733 6.582 -18.271 1.00 93.88 105 TRP A O 1
ATOM 847 N N . VAL A 1 106 ? 8.720 7.894 -19.788 1.00 93.69 106 VAL A N 1
ATOM 848 C CA . VAL A 1 106 ? 8.602 9.062 -18.895 1.00 93.69 106 VAL A CA 1
ATOM 849 C C . VAL A 1 106 ? 7.748 8.709 -17.686 1.00 93.69 106 VAL A C 1
ATOM 851 O O . VAL A 1 106 ? 8.086 9.059 -16.558 1.00 93.69 106 VAL A O 1
ATOM 854 N N . ALA A 1 107 ? 6.661 7.967 -17.899 1.00 92.44 107 ALA A N 1
ATOM 855 C CA . ALA A 1 107 ? 5.836 7.507 -16.799 1.00 92.44 107 ALA A CA 1
ATOM 856 C C . ALA A 1 107 ? 6.560 6.458 -15.938 1.00 92.44 107 ALA A C 1
ATOM 858 O O . ALA A 1 107 ? 6.418 6.497 -14.718 1.00 92.44 107 ALA A O 1
ATOM 859 N N . MET A 1 108 ? 7.353 5.567 -16.545 1.00 95.31 108 MET A N 1
ATOM 860 C CA . MET A 1 108 ? 8.086 4.510 -15.835 1.00 95.31 108 MET A CA 1
ATOM 861 C C . MET A 1 108 ? 9.272 5.019 -15.007 1.00 95.31 108 MET A C 1
ATOM 863 O O . MET A 1 108 ? 9.619 4.383 -14.015 1.00 95.31 108 MET A O 1
ATOM 867 N N . LEU A 1 109 ? 9.861 6.173 -15.344 1.00 96.44 109 LEU A N 1
ATOM 868 C CA . LEU A 1 109 ? 11.023 6.740 -14.640 1.00 96.44 109 LEU A CA 1
ATOM 869 C C . LEU A 1 109 ? 10.830 6.898 -13.127 1.00 96.44 109 LEU A C 1
ATOM 871 O O . LEU A 1 109 ? 11.800 6.842 -12.370 1.00 96.44 109 LEU A O 1
ATOM 875 N N . ILE A 1 110 ? 9.593 7.063 -12.660 1.00 97.12 110 ILE A N 1
ATOM 876 C CA . ILE A 1 110 ? 9.316 7.178 -11.227 1.00 97.12 110 ILE A CA 1
ATOM 877 C C . ILE A 1 110 ? 9.647 5.898 -10.447 1.00 97.12 110 ILE A C 1
ATOM 879 O O . ILE A 1 110 ? 9.914 5.976 -9.249 1.00 97.12 110 ILE A O 1
ATOM 883 N N . MET A 1 111 ? 9.677 4.735 -11.107 1.00 96.75 111 MET A N 1
ATOM 884 C CA . MET A 1 111 ? 10.009 3.456 -10.480 1.00 96.75 111 MET A CA 1
ATOM 885 C C . MET A 1 111 ? 11.474 3.397 -10.015 1.00 96.75 111 MET A C 1
ATOM 887 O O . MET A 1 111 ? 11.685 3.287 -8.801 1.00 96.75 111 MET A O 1
ATOM 891 N N . PRO A 1 112 ? 12.490 3.544 -10.899 1.00 97.44 112 PRO A N 1
ATOM 892 C CA . PRO A 1 112 ? 13.887 3.549 -10.466 1.00 97.44 112 PRO A CA 1
ATOM 893 C C . PRO A 1 112 ? 14.171 4.701 -9.510 1.00 97.44 112 PRO A C 1
ATOM 895 O O . PRO A 1 112 ? 14.808 4.495 -8.479 1.00 97.44 112 PRO A O 1
ATOM 898 N N . ILE A 1 113 ? 13.630 5.895 -9.782 1.00 97.56 113 ILE A N 1
ATOM 899 C CA . ILE A 1 113 ? 13.794 7.057 -8.900 1.00 97.56 113 ILE A CA 1
ATOM 900 C C . ILE A 1 113 ? 13.242 6.751 -7.502 1.00 97.56 113 ILE A C 1
ATOM 902 O O . ILE A 1 113 ? 13.913 7.000 -6.502 1.00 97.56 113 ILE A O 1
ATOM 906 N N . GLY A 1 114 ? 12.043 6.177 -7.407 1.00 96.62 114 GLY A N 1
ATOM 907 C CA . GLY A 1 114 ? 11.415 5.849 -6.133 1.00 96.62 114 GLY A CA 1
ATOM 908 C C . GLY A 1 114 ? 12.197 4.804 -5.337 1.00 96.62 114 GLY A C 1
ATOM 909 O O . GLY A 1 114 ? 12.427 4.998 -4.140 1.00 96.62 114 GLY A O 1
ATOM 910 N N . PHE A 1 115 ? 12.664 3.732 -5.984 1.00 97.12 115 PHE A N 1
ATOM 911 C CA . PHE A 1 115 ? 13.488 2.713 -5.327 1.00 97.12 115 PHE A CA 1
ATOM 912 C C . PHE A 1 115 ? 14.844 3.261 -4.864 1.00 97.12 115 PHE A C 1
ATOM 914 O O . PHE A 1 115 ? 15.240 2.991 -3.729 1.00 97.12 115 PHE A O 1
ATOM 921 N N . VAL A 1 116 ? 15.508 4.099 -5.669 1.00 97.25 116 VAL A N 1
ATOM 922 C CA . VAL A 1 116 ? 16.757 4.781 -5.280 1.00 97.25 116 VAL A CA 1
ATOM 923 C C . VAL A 1 116 ? 16.529 5.724 -4.100 1.00 97.25 116 VAL A C 1
ATOM 925 O O . VAL A 1 116 ? 17.293 5.720 -3.139 1.00 97.25 116 VAL A O 1
ATOM 928 N N . LEU A 1 117 ? 15.458 6.517 -4.107 1.00 96.81 117 LEU A N 1
ATOM 929 C CA . LEU A 1 117 ? 15.162 7.408 -2.984 1.00 96.81 117 LEU A CA 1
ATOM 930 C C . LEU A 1 117 ? 14.901 6.622 -1.692 1.00 96.81 117 LEU A C 1
ATOM 932 O O . LEU A 1 117 ? 15.365 7.029 -0.627 1.00 96.81 117 LEU A O 1
ATOM 936 N N . MET A 1 118 ? 14.206 5.484 -1.763 1.00 95.56 118 MET A N 1
ATOM 937 C CA . MET A 1 118 ? 14.015 4.606 -0.604 1.00 95.56 118 MET A CA 1
ATOM 938 C C . MET A 1 118 ? 15.326 3.940 -0.153 1.00 95.56 118 MET A C 1
ATOM 940 O O . MET A 1 118 ? 15.553 3.832 1.056 1.00 95.56 118 MET A O 1
ATOM 944 N N . SER A 1 119 ? 16.208 3.539 -1.078 1.00 95.06 119 SER A N 1
ATOM 945 C CA . SER A 1 119 ? 17.510 2.938 -0.739 1.00 95.06 119 SER A CA 1
ATOM 946 C C . SER A 1 119 ? 18.437 3.952 -0.057 1.00 95.06 119 SER A C 1
ATOM 948 O O . SER A 1 119 ? 19.058 3.654 0.964 1.00 95.06 119 SER A O 1
ATOM 950 N N . LEU A 1 120 ? 18.447 5.200 -0.531 1.00 94.12 120 LEU A N 1
ATOM 951 C CA . LEU A 1 120 ? 19.155 6.301 0.120 1.00 94.12 120 LEU A CA 1
ATOM 952 C C . LEU A 1 120 ? 18.590 6.579 1.516 1.00 94.12 120 LEU A C 1
ATOM 954 O O . LEU A 1 120 ? 19.347 6.772 2.468 1.00 94.12 120 LEU A O 1
ATOM 958 N N . GLN A 1 121 ? 17.265 6.559 1.680 1.00 92.00 121 GLN A N 1
ATOM 959 C CA . GLN A 1 121 ? 16.646 6.770 2.988 1.00 92.00 121 GLN A CA 1
ATOM 960 C C . GLN A 1 121 ? 17.040 5.697 4.007 1.00 92.00 121 GLN A C 1
ATOM 962 O O . GLN A 1 121 ? 17.375 6.057 5.138 1.00 92.00 121 GLN A O 1
ATOM 967 N N . ILE A 1 122 ? 17.023 4.408 3.638 1.00 91.06 122 ILE A N 1
ATOM 968 C CA . ILE A 1 122 ? 17.447 3.346 4.564 1.00 91.06 122 ILE A CA 1
ATOM 969 C C . ILE A 1 122 ? 18.941 3.461 4.872 1.00 91.06 122 ILE A C 1
ATOM 971 O O . ILE A 1 122 ? 19.319 3.317 6.030 1.00 91.06 122 ILE A O 1
ATOM 975 N N . PHE A 1 123 ? 19.776 3.817 3.890 1.00 90.75 123 PHE A N 1
ATOM 976 C CA . PHE A 1 123 ? 21.212 4.027 4.079 1.00 90.75 123 PHE A CA 1
ATOM 977 C C . PHE A 1 123 ? 21.507 5.153 5.083 1.00 90.75 123 PHE A C 1
ATOM 979 O O . PHE A 1 123 ? 22.204 4.938 6.080 1.00 90.75 123 PHE A O 1
ATOM 986 N N . PHE A 1 124 ? 20.924 6.340 4.884 1.00 88.25 124 PHE A N 1
ATOM 987 C CA . PHE A 1 124 ? 21.156 7.489 5.765 1.00 88.25 124 PHE A CA 1
ATOM 988 C C . PHE A 1 124 ? 20.546 7.312 7.159 1.00 88.25 124 PHE A C 1
ATOM 990 O O . PHE A 1 124 ? 21.113 7.796 8.140 1.00 88.25 124 PHE A O 1
ATOM 997 N N . LYS A 1 125 ? 19.419 6.601 7.271 1.00 85.06 125 LYS A N 1
ATOM 998 C CA . LYS A 1 125 ? 18.746 6.328 8.550 1.00 85.06 125 LYS A CA 1
ATOM 999 C C . LYS A 1 125 ? 19.144 4.993 9.187 1.00 85.06 125 LYS A C 1
ATOM 1001 O O . LYS A 1 125 ? 18.503 4.577 10.146 1.00 85.06 125 LYS A O 1
ATOM 1006 N N . SER A 1 126 ? 20.175 4.308 8.689 1.00 79.81 126 SER A N 1
ATOM 1007 C CA . SER A 1 126 ? 20.509 2.963 9.170 1.00 79.81 126 SER A CA 1
ATOM 1008 C C . SER A 1 126 ? 21.058 2.968 10.604 1.00 79.81 126 SER A C 1
ATOM 1010 O O . SER A 1 126 ? 20.388 2.527 11.540 1.00 79.81 126 SER A O 1
ATOM 1012 N N . TYR A 1 127 ? 22.251 3.526 10.800 1.00 83.25 127 TYR A N 1
ATOM 1013 C CA . TYR A 1 127 ? 22.938 3.597 12.095 1.00 83.25 127 TYR A CA 1
ATOM 1014 C C . TYR A 1 127 ? 23.584 4.962 12.271 1.00 83.25 127 TYR A C 1
ATOM 1016 O O . TYR A 1 127 ? 23.900 5.603 11.280 1.00 83.25 127 TYR A O 1
ATOM 1024 N N . SER A 1 128 ? 23.805 5.442 13.493 1.00 78.62 128 SER A N 1
ATOM 1025 C CA . SER A 1 128 ? 24.573 6.682 13.716 1.00 78.62 128 SER A CA 1
ATOM 1026 C C . SER A 1 128 ? 26.027 6.563 13.237 1.00 78.62 128 SER A C 1
ATOM 1028 O O . SER A 1 128 ? 26.566 7.507 12.667 1.00 78.62 128 SER A O 1
ATOM 1030 N N . ASN A 1 129 ? 26.634 5.388 13.419 1.00 84.88 129 ASN A N 1
ATOM 1031 C CA . ASN A 1 129 ? 28.019 5.110 13.058 1.00 84.88 129 ASN A CA 1
ATOM 1032 C C . ASN A 1 129 ? 28.187 4.889 11.540 1.00 84.88 129 ASN A C 1
ATOM 1034 O O . ASN A 1 129 ? 27.506 4.054 10.941 1.00 84.88 129 ASN A O 1
ATOM 1038 N N . GLN A 1 130 ? 29.132 5.613 10.934 1.00 84.25 130 GLN A N 1
ATOM 1039 C CA . GLN A 1 130 ? 29.432 5.569 9.503 1.00 84.25 130 GLN A CA 1
ATOM 1040 C C . GLN A 1 130 ? 29.973 4.210 9.038 1.00 84.25 130 GLN A C 1
ATOM 1042 O O . GLN A 1 130 ? 29.670 3.813 7.915 1.00 84.25 130 GLN A O 1
ATOM 1047 N N . TYR A 1 131 ? 30.683 3.456 9.887 1.00 84.50 131 TYR A N 1
ATOM 1048 C CA . TYR A 1 131 ? 31.215 2.136 9.515 1.00 84.50 131 TYR A CA 1
ATOM 1049 C C . TYR A 1 131 ? 30.104 1.143 9.137 1.00 84.50 131 TYR A C 1
ATOM 1051 O O . TYR A 1 131 ? 30.183 0.503 8.092 1.00 84.50 131 TYR A O 1
ATOM 1059 N N . TYR A 1 132 ? 29.020 1.083 9.920 1.00 84.81 132 TYR A N 1
ATOM 1060 C CA . TYR A 1 132 ? 27.863 0.227 9.615 1.00 84.81 132 TYR A CA 1
ATOM 1061 C C . TYR A 1 132 ? 27.038 0.718 8.420 1.00 84.81 132 TYR A C 1
ATOM 1063 O O . TYR A 1 132 ? 26.259 -0.045 7.861 1.00 84.81 132 TYR A O 1
ATOM 1071 N N . ARG A 1 133 ? 27.160 1.997 8.038 1.00 84.88 133 ARG A N 1
ATOM 1072 C CA . ARG A 1 133 ? 26.555 2.494 6.794 1.00 84.88 133 ARG A CA 1
ATOM 1073 C C . ARG A 1 133 ? 27.397 2.070 5.601 1.00 84.88 133 ARG A C 1
ATOM 1075 O O . ARG A 1 133 ? 26.868 1.505 4.655 1.00 84.88 133 ARG A O 1
ATOM 1082 N N . LEU A 1 134 ? 28.708 2.303 5.656 1.00 88.50 134 LEU A N 1
ATOM 1083 C CA . LEU A 1 134 ? 29.633 1.957 4.575 1.00 88.50 134 LEU A CA 1
ATOM 1084 C C . LEU A 1 134 ? 29.668 0.453 4.294 1.00 88.50 134 LEU A C 1
ATOM 1086 O O . LEU A 1 134 ? 29.796 0.063 3.136 1.00 88.50 134 LEU A O 1
ATOM 1090 N N . SER A 1 135 ? 29.468 -0.388 5.312 1.00 87.75 135 SER A N 1
ATOM 1091 C CA . SER A 1 135 ? 29.355 -1.833 5.108 1.00 87.75 135 SER A CA 1
ATOM 1092 C C . SER A 1 135 ? 28.194 -2.215 4.181 1.00 87.75 135 SER A C 1
ATOM 1094 O O . SER A 1 135 ? 28.309 -3.206 3.470 1.00 87.75 135 SER A O 1
ATOM 1096 N N . PHE A 1 136 ? 27.114 -1.427 4.106 1.00 86.50 136 PHE A N 1
ATOM 1097 C CA . PHE A 1 136 ? 26.017 -1.686 3.165 1.00 86.50 136 PHE A CA 1
ATOM 1098 C C . PHE A 1 136 ? 26.465 -1.508 1.717 1.00 86.50 136 PHE A C 1
ATOM 1100 O O . PHE A 1 136 ? 26.139 -2.339 0.876 1.00 86.50 136 PHE A O 1
ATOM 1107 N N . LEU A 1 137 ? 27.229 -0.448 1.434 1.00 88.50 137 LEU A N 1
ATOM 1108 C CA . LEU A 1 137 ? 27.776 -0.199 0.099 1.00 88.50 137 LEU A CA 1
ATOM 1109 C C . LEU A 1 137 ? 28.813 -1.251 -0.274 1.00 88.50 137 LEU A C 1
ATOM 1111 O O . LEU A 1 137 ? 28.796 -1.742 -1.395 1.00 88.50 137 LEU A O 1
ATOM 1115 N N . PHE A 1 138 ? 29.672 -1.631 0.672 1.00 88.50 138 PHE A N 1
ATOM 1116 C CA . PHE A 1 138 ? 30.657 -2.684 0.452 1.00 88.50 138 PHE A CA 1
ATOM 1117 C C . PHE A 1 138 ? 29.987 -4.023 0.120 1.00 88.50 138 PHE A C 1
ATOM 1119 O O . PHE A 1 138 ? 30.349 -4.668 -0.857 1.00 88.50 138 PHE A O 1
ATOM 1126 N N . ILE A 1 139 ? 28.962 -4.414 0.880 1.00 87.62 139 ILE A N 1
ATOM 1127 C CA . ILE A 1 139 ? 28.225 -5.655 0.622 1.00 87.62 139 ILE A CA 1
ATOM 1128 C C . ILE A 1 139 ? 27.438 -5.566 -0.691 1.00 87.62 139 ILE A C 1
ATOM 1130 O O . ILE A 1 139 ? 27.458 -6.518 -1.461 1.00 87.62 139 ILE A O 1
ATOM 1134 N N . ALA A 1 140 ? 26.791 -4.436 -0.990 1.00 86.44 140 ALA A N 1
ATOM 1135 C CA . ALA A 1 140 ? 26.111 -4.241 -2.273 1.00 86.44 140 ALA A CA 1
ATOM 1136 C C . ALA A 1 140 ? 27.084 -4.317 -3.461 1.00 86.44 140 ALA A C 1
ATOM 1138 O O . ALA A 1 140 ? 26.754 -4.907 -4.484 1.00 86.44 140 ALA A O 1
ATOM 1139 N N . PHE A 1 141 ? 28.296 -3.779 -3.307 1.00 87.25 141 PHE A N 1
ATOM 1140 C CA . PHE A 1 141 ? 29.362 -3.889 -4.298 1.00 87.25 141 PHE A CA 1
ATOM 1141 C C . PHE A 1 141 ? 29.805 -5.342 -4.493 1.00 87.25 141 PHE A C 1
ATOM 1143 O O . PHE A 1 141 ? 29.889 -5.790 -5.629 1.00 87.25 141 PHE A O 1
ATOM 1150 N N . LEU A 1 142 ? 29.998 -6.107 -3.412 1.00 84.38 142 LEU A N 1
ATOM 1151 C CA . LEU A 1 142 ? 30.294 -7.542 -3.504 1.00 84.38 142 LEU A CA 1
ATOM 1152 C C . LEU A 1 142 ? 29.181 -8.318 -4.224 1.00 84.38 142 LEU A C 1
ATOM 1154 O O . LEU A 1 142 ? 29.471 -9.124 -5.101 1.00 84.38 142 LEU A O 1
ATOM 1158 N N . PHE A 1 143 ? 27.915 -8.028 -3.913 1.00 82.06 143 PHE A N 1
ATOM 1159 C CA . PHE A 1 143 ? 26.756 -8.623 -4.589 1.00 82.06 143 PHE A CA 1
ATOM 1160 C C . PHE A 1 143 ? 26.628 -8.214 -6.065 1.00 82.06 143 PHE A C 1
ATOM 1162 O O . PHE A 1 143 ? 25.911 -8.873 -6.808 1.00 82.06 143 PHE A O 1
ATOM 1169 N N . SER A 1 144 ? 27.309 -7.156 -6.514 1.00 80.62 144 SER A N 1
ATOM 1170 C CA . SER A 1 144 ? 27.315 -6.764 -7.928 1.00 80.62 144 SER A CA 1
ATOM 1171 C C . SER A 1 144 ? 28.210 -7.658 -8.792 1.00 80.62 144 SER A C 1
ATOM 1173 O O . SER A 1 144 ? 28.085 -7.620 -10.017 1.00 80.62 144 SER A O 1
ATOM 1175 N N . PHE A 1 145 ? 29.122 -8.433 -8.197 1.00 80.31 145 PHE A N 1
ATOM 1176 C CA . PHE A 1 145 ? 29.976 -9.355 -8.943 1.00 80.31 145 PHE A CA 1
ATOM 1177 C C . PHE A 1 145 ? 29.223 -10.652 -9.229 1.00 80.31 145 PHE A C 1
ATOM 1179 O O . PHE A 1 145 ? 29.015 -11.474 -8.336 1.00 80.31 145 PHE A O 1
ATOM 1186 N N . THR A 1 146 ? 28.859 -10.856 -10.494 1.00 74.75 146 THR A N 1
ATOM 1187 C CA . THR A 1 146 ? 28.165 -12.065 -10.961 1.00 74.75 146 THR A CA 1
ATOM 1188 C C . THR A 1 146 ? 28.956 -13.335 -10.656 1.00 74.75 146 THR A C 1
ATOM 1190 O O . THR A 1 146 ? 28.385 -14.301 -10.169 1.00 74.75 146 THR A O 1
ATOM 1193 N N . THR A 1 147 ? 30.279 -13.295 -10.811 1.00 71.25 147 THR A N 1
ATOM 1194 C CA . THR A 1 147 ? 31.174 -14.422 -10.510 1.00 71.25 147 THR A CA 1
ATOM 1195 C C . THR A 1 147 ? 31.137 -14.840 -9.040 1.00 71.25 147 THR A C 1
ATOM 1197 O O . THR A 1 147 ? 31.189 -16.025 -8.731 1.00 71.25 147 THR A O 1
ATOM 1200 N N . LEU A 1 148 ? 31.020 -13.884 -8.112 1.00 70.94 148 LEU A N 1
ATOM 1201 C CA . LEU A 1 148 ? 30.907 -14.188 -6.686 1.00 70.94 148 LEU A CA 1
ATOM 1202 C C . LEU A 1 148 ? 29.554 -14.838 -6.373 1.00 70.94 148 LEU A C 1
ATOM 1204 O O . LEU A 1 148 ? 29.490 -15.770 -5.574 1.00 70.94 148 LEU A O 1
ATOM 1208 N N . LEU A 1 149 ? 28.482 -14.353 -7.003 1.00 73.69 149 LEU A N 1
ATOM 1209 C CA . LEU A 1 149 ? 27.142 -14.912 -6.841 1.00 73.69 149 LEU A CA 1
ATOM 1210 C C . LEU A 1 149 ? 27.041 -16.336 -7.389 1.00 73.69 149 LEU A C 1
ATOM 1212 O O . LEU A 1 149 ? 26.465 -17.182 -6.710 1.00 73.69 149 LEU A O 1
ATOM 1216 N N . GLU A 1 150 ? 27.628 -16.600 -8.557 1.00 75.50 150 GLU A N 1
ATOM 1217 C CA . GLU A 1 150 ? 27.681 -17.934 -9.170 1.00 75.50 150 GLU A CA 1
ATOM 1218 C C . GLU A 1 150 ? 28.388 -18.931 -8.247 1.00 75.50 150 GLU A C 1
ATOM 1220 O O . GLU A 1 150 ? 27.809 -19.952 -7.876 1.00 75.50 150 GLU A O 1
ATOM 1225 N N . VAL A 1 151 ? 29.573 -18.568 -7.743 1.00 71.69 151 VAL A N 1
ATOM 1226 C CA . VAL A 1 151 ? 30.310 -19.396 -6.777 1.00 71.69 151 VAL A CA 1
ATOM 1227 C C . VAL A 1 151 ? 29.468 -19.670 -5.528 1.00 71.69 151 VAL A C 1
ATOM 1229 O O . VAL A 1 151 ? 29.381 -20.807 -5.077 1.00 71.69 151 VAL A O 1
ATOM 1232 N N . ILE A 1 152 ? 28.808 -18.657 -4.958 1.00 72.12 152 ILE A N 1
ATOM 1233 C CA . ILE A 1 152 ? 27.946 -18.851 -3.781 1.00 72.12 152 ILE A CA 1
ATOM 1234 C C . ILE A 1 152 ? 26.776 -19.789 -4.101 1.00 72.12 152 ILE A C 1
ATOM 1236 O O . ILE A 1 152 ? 26.424 -20.624 -3.265 1.00 72.12 152 ILE A O 1
ATOM 1240 N N . SER A 1 153 ? 26.173 -19.657 -5.282 1.00 72.94 153 SER A N 1
ATOM 1241 C CA . SER A 1 153 ? 25.032 -20.475 -5.686 1.00 72.94 153 SER A CA 1
ATOM 1242 C C . SER A 1 153 ? 25.377 -21.933 -5.965 1.00 72.94 153 SER A C 1
ATOM 1244 O O . SER A 1 153 ? 24.525 -22.791 -5.754 1.00 72.94 153 SER A O 1
ATOM 1246 N N . ASP A 1 154 ? 26.621 -22.219 -6.350 1.00 75.12 154 ASP A N 1
ATOM 1247 C CA . ASP A 1 154 ? 27.100 -23.588 -6.544 1.00 75.12 154 ASP A CA 1
ATOM 1248 C C . ASP A 1 154 ? 27.284 -24.327 -5.207 1.00 75.12 154 ASP A C 1
ATOM 1250 O O . ASP A 1 154 ? 27.093 -25.541 -5.126 1.00 75.12 154 ASP A O 1
ATOM 1254 N N . PHE A 1 155 ? 27.629 -23.604 -4.133 1.00 71.06 155 PHE A N 1
ATOM 1255 C CA . PHE A 1 155 ? 27.894 -24.194 -2.813 1.00 71.06 155 PHE A CA 1
ATOM 1256 C C . PHE A 1 155 ? 26.698 -24.179 -1.856 1.00 71.06 155 PHE A C 1
ATOM 1258 O O . PHE A 1 155 ? 26.631 -25.011 -0.947 1.00 71.06 155 PHE A O 1
ATOM 1265 N N . LEU A 1 156 ? 25.769 -23.233 -2.005 1.00 76.44 156 LEU A N 1
ATOM 1266 C CA . LEU A 1 156 ? 24.623 -23.069 -1.112 1.00 76.44 156 LEU A CA 1
ATOM 1267 C C . LEU A 1 156 ? 23.308 -23.101 -1.896 1.00 76.44 156 LEU A C 1
ATOM 1269 O O . LEU A 1 156 ? 23.215 -22.449 -2.933 1.00 76.44 156 LEU A O 1
ATOM 1273 N N . PRO A 1 157 ? 22.243 -23.737 -1.362 1.00 83.38 157 PRO A N 1
ATOM 1274 C CA . PRO A 1 157 ? 20.902 -23.639 -1.932 1.00 83.38 157 PRO A CA 1
ATOM 1275 C C . PRO A 1 157 ? 20.377 -22.192 -1.840 1.00 83.38 157 PRO A C 1
ATOM 1277 O O . PRO A 1 157 ? 19.686 -21.817 -0.887 1.00 83.38 157 PRO A O 1
ATOM 1280 N N . SER A 1 158 ? 20.733 -21.358 -2.820 1.00 80.88 158 SER A N 1
ATOM 1281 C CA . SER A 1 158 ? 20.574 -19.896 -2.797 1.00 80.88 158 SER A CA 1
ATOM 1282 C C . SER A 1 158 ? 19.124 -19.464 -2.582 1.00 80.88 158 SER A C 1
ATOM 1284 O O . SER A 1 158 ? 18.868 -18.515 -1.840 1.00 80.88 158 SER A O 1
ATOM 1286 N N . ILE A 1 159 ? 18.171 -20.222 -3.132 1.00 87.38 159 ILE A N 1
ATOM 1287 C CA . ILE A 1 159 ? 16.732 -19.990 -2.964 1.00 87.38 159 ILE A CA 1
ATOM 1288 C C . ILE A 1 159 ? 16.317 -20.114 -1.496 1.00 87.38 159 ILE A C 1
ATOM 1290 O O . ILE A 1 159 ? 15.681 -19.209 -0.951 1.00 87.38 159 ILE A O 1
ATOM 1294 N N . TYR A 1 160 ? 16.685 -21.214 -0.835 1.00 89.75 160 TYR A N 1
ATOM 1295 C CA . TYR A 1 160 ? 16.299 -21.474 0.554 1.00 89.75 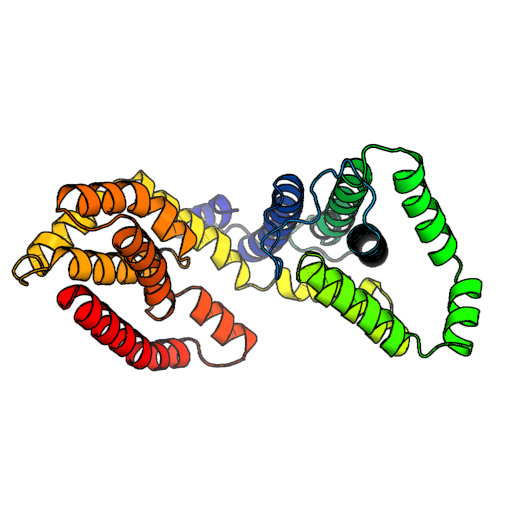160 TYR A CA 1
ATOM 1296 C C . TYR A 1 160 ? 17.014 -20.530 1.520 1.00 89.75 160 TYR A C 1
ATOM 1298 O O . TYR A 1 160 ? 16.385 -19.977 2.423 1.00 89.75 160 TYR A O 1
ATOM 1306 N N . VAL A 1 161 ? 18.311 -20.293 1.300 1.00 89.75 161 VAL A N 1
ATOM 1307 C CA . VAL A 1 161 ? 19.111 -19.377 2.123 1.00 89.75 161 VAL A CA 1
ATOM 1308 C C . VAL A 1 161 ? 18.598 -17.943 1.983 1.00 89.75 161 VAL A C 1
ATOM 1310 O O . VAL A 1 161 ? 18.341 -17.280 2.989 1.00 89.75 161 VAL A O 1
ATOM 1313 N N . GLY A 1 162 ? 18.370 -17.469 0.757 1.00 89.25 162 GLY A N 1
ATOM 1314 C CA . GLY A 1 162 ? 17.828 -16.135 0.508 1.00 89.25 162 GLY A CA 1
ATOM 1315 C C . GLY A 1 162 ? 16.421 -15.959 1.085 1.00 89.25 162 GLY A C 1
ATOM 1316 O O . GLY A 1 162 ? 16.147 -14.957 1.748 1.00 89.25 162 GLY A O 1
ATOM 1317 N N . SER A 1 163 ? 15.552 -16.962 0.929 1.00 91.75 163 SER A N 1
ATOM 1318 C CA . SER A 1 163 ? 14.201 -16.954 1.508 1.00 91.75 163 SER A CA 1
ATOM 1319 C C . SER A 1 163 ? 14.226 -16.912 3.038 1.00 91.75 163 SER A C 1
ATOM 1321 O O . SER A 1 163 ? 13.452 -16.169 3.643 1.00 91.75 163 SER A O 1
ATOM 1323 N N . PHE A 1 164 ? 15.150 -17.640 3.675 1.00 93.44 164 PHE A N 1
ATOM 1324 C CA . PHE A 1 164 ? 15.349 -17.593 5.125 1.00 93.44 164 PHE A CA 1
ATOM 1325 C C . PHE A 1 164 ? 15.749 -16.189 5.594 1.00 93.44 164 PHE A C 1
ATOM 1327 O O . PHE A 1 164 ? 15.136 -15.642 6.513 1.00 93.44 164 PHE A O 1
ATOM 1334 N N . PHE A 1 165 ? 16.726 -15.565 4.931 1.00 92.62 165 PHE A N 1
ATOM 1335 C CA . PHE A 1 165 ? 17.158 -14.206 5.258 1.00 92.62 165 PHE A CA 1
ATOM 1336 C C . PHE A 1 165 ? 16.044 -13.170 5.037 1.00 92.62 165 PHE A C 1
ATOM 1338 O O . PHE A 1 165 ? 15.876 -12.269 5.862 1.00 92.62 165 PHE A O 1
ATOM 1345 N N . LEU A 1 166 ? 15.229 -13.309 3.988 1.00 93.38 166 LEU A N 1
ATOM 1346 C CA . LEU A 1 166 ? 14.059 -12.450 3.767 1.00 93.38 166 LEU A CA 1
ATOM 1347 C C . LEU A 1 166 ? 13.001 -12.613 4.861 1.00 93.38 166 LEU A C 1
ATOM 1349 O O . LEU A 1 166 ? 12.528 -11.612 5.402 1.00 93.38 166 LEU A O 1
ATOM 1353 N N . ALA A 1 167 ? 12.656 -13.849 5.228 1.00 93.25 167 ALA A N 1
AT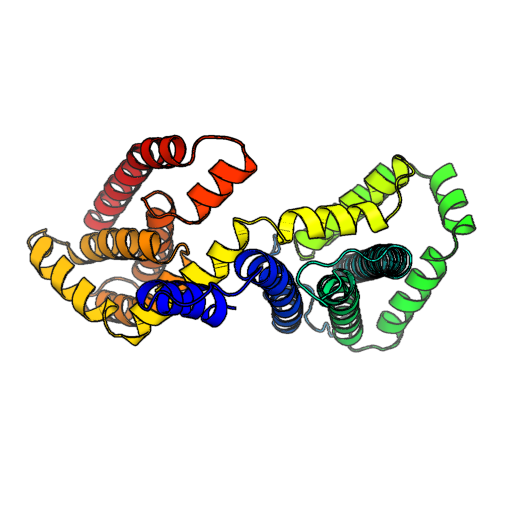OM 1354 C CA . ALA A 1 167 ? 11.712 -14.120 6.310 1.00 93.25 167 ALA A CA 1
ATOM 1355 C C . ALA A 1 167 ? 12.215 -13.545 7.644 1.00 93.25 167 ALA A C 1
ATOM 1357 O O . ALA A 1 167 ? 11.469 -12.889 8.374 1.00 93.25 167 ALA A O 1
ATOM 1358 N N . PHE A 1 168 ? 13.510 -13.706 7.917 1.00 92.81 168 PHE A N 1
ATOM 1359 C CA . PHE A 1 168 ? 14.174 -13.104 9.066 1.00 92.81 168 PHE A CA 1
ATOM 1360 C C . PHE A 1 168 ? 14.092 -11.568 9.024 1.00 92.81 168 PHE A C 1
ATOM 1362 O O . PHE A 1 168 ? 13.730 -10.936 10.014 1.00 92.81 168 PHE A O 1
ATOM 1369 N N . SER A 1 169 ? 14.336 -10.947 7.869 1.00 92.88 169 SER A N 1
ATOM 1370 C CA . SER A 1 169 ? 14.210 -9.497 7.675 1.00 92.88 169 SER A CA 1
ATOM 1371 C C . SER A 1 169 ? 12.802 -8.979 8.006 1.00 92.88 169 SER A C 1
ATOM 1373 O O . SER A 1 169 ? 12.651 -7.998 8.742 1.00 92.88 169 SER A O 1
ATOM 1375 N N . LEU A 1 170 ? 11.761 -9.675 7.534 1.00 92.81 170 LEU A N 1
ATOM 1376 C CA . LEU A 1 170 ? 10.359 -9.351 7.827 1.00 92.81 170 LEU A CA 1
ATOM 1377 C C . LEU A 1 170 ? 10.056 -9.438 9.328 1.00 92.81 170 LEU A C 1
ATOM 1379 O O . LEU A 1 170 ? 9.412 -8.542 9.879 1.00 92.81 170 LEU A O 1
ATOM 1383 N N . PHE A 1 171 ? 10.577 -10.465 10.006 1.00 91.50 171 PHE A N 1
ATOM 1384 C CA . PHE A 1 171 ? 10.442 -10.617 11.456 1.00 91.50 171 PHE A CA 1
ATOM 1385 C C . PHE A 1 171 ? 11.083 -9.453 12.229 1.00 91.50 171 PHE A C 1
ATOM 1387 O O . PHE A 1 171 ? 10.563 -9.018 13.253 1.00 91.50 171 PHE A O 1
ATOM 1394 N N . PHE A 1 172 ? 12.173 -8.878 11.715 1.00 90.38 172 PHE A N 1
ATOM 1395 C CA . PHE A 1 172 ? 12.833 -7.709 12.309 1.00 90.38 172 PHE A CA 1
ATOM 1396 C C . PHE A 1 172 ? 12.258 -6.354 11.857 1.00 90.38 172 PHE A C 1
ATOM 1398 O O . PHE A 1 172 ? 12.812 -5.307 12.202 1.00 90.38 172 PHE A O 1
ATOM 1405 N N . GLY A 1 173 ? 11.111 -6.357 11.170 1.00 88.50 173 GLY A N 1
ATOM 1406 C CA . GLY A 1 173 ? 10.339 -5.159 10.836 1.00 88.50 173 GLY A CA 1
ATOM 1407 C C . GLY A 1 173 ? 10.567 -4.606 9.437 1.00 88.50 173 GLY A C 1
ATOM 1408 O O . GLY A 1 173 ? 10.155 -3.474 9.167 1.00 88.50 173 GLY A O 1
ATOM 1409 N N . ALA A 1 174 ? 11.197 -5.372 8.541 1.00 92.12 174 ALA A N 1
ATOM 1410 C CA . ALA A 1 174 ? 11.218 -5.002 7.134 1.00 92.12 174 ALA A CA 1
ATOM 1411 C C . ALA A 1 174 ? 9.789 -4.900 6.568 1.00 92.12 174 ALA A C 1
ATOM 1413 O O . ALA A 1 174 ? 8.914 -5.694 6.931 1.00 92.12 174 ALA A O 1
ATOM 1414 N N . PRO A 1 175 ? 9.532 -3.922 5.684 1.00 93.06 175 PRO A N 1
ATOM 1415 C CA . PRO A 1 175 ? 8.244 -3.795 5.024 1.00 93.06 175 PRO A CA 1
ATOM 1416 C C . PRO A 1 175 ? 7.870 -5.033 4.211 1.00 93.06 175 PRO A C 1
ATOM 1418 O O . PRO A 1 175 ? 8.724 -5.663 3.591 1.00 93.06 175 PRO A O 1
ATOM 1421 N N . ILE A 1 176 ? 6.573 -5.308 4.103 1.00 93.25 176 ILE A N 1
ATOM 1422 C CA . ILE A 1 176 ? 6.045 -6.468 3.368 1.00 93.25 176 ILE A CA 1
ATOM 1423 C C . ILE A 1 176 ? 6.485 -6.450 1.895 1.00 93.25 176 ILE A C 1
ATOM 1425 O O . ILE A 1 176 ? 6.835 -7.495 1.350 1.00 93.25 176 ILE A O 1
ATOM 1429 N N . PHE A 1 177 ? 6.548 -5.272 1.260 1.00 93.19 177 PHE A N 1
ATOM 1430 C CA . PHE A 1 177 ? 6.984 -5.168 -0.140 1.00 93.19 177 PHE A CA 1
ATOM 1431 C C . PHE A 1 177 ? 8.440 -5.621 -0.346 1.00 93.19 177 PHE A C 1
ATOM 1433 O O . PHE A 1 177 ? 8.767 -6.098 -1.425 1.00 93.19 177 PHE A O 1
ATOM 1440 N N . VAL A 1 178 ? 9.306 -5.500 0.671 1.00 94.56 178 VAL A N 1
ATOM 1441 C CA . VAL A 1 178 ? 10.691 -5.997 0.612 1.00 94.56 178 VAL A CA 1
ATOM 1442 C C . VAL A 1 178 ? 10.696 -7.519 0.593 1.00 94.56 178 VAL A C 1
ATOM 1444 O O . VAL A 1 178 ? 11.472 -8.113 -0.145 1.00 94.56 178 VAL A O 1
ATOM 1447 N N . GLY A 1 179 ? 9.805 -8.148 1.361 1.00 94.56 179 GLY A N 1
ATOM 1448 C CA . GLY A 1 179 ? 9.616 -9.596 1.337 1.00 94.56 179 GLY A CA 1
ATOM 1449 C C . GLY A 1 179 ? 9.124 -10.088 -0.022 1.00 94.56 179 GLY A C 1
ATOM 1450 O O . GLY A 1 179 ? 9.743 -10.966 -0.610 1.00 94.56 179 GLY A O 1
ATOM 1451 N N . LEU A 1 180 ? 8.052 -9.486 -0.546 1.00 94.50 180 LEU A N 1
ATOM 1452 C CA . LEU A 1 180 ? 7.470 -9.869 -1.840 1.00 94.50 180 LEU A CA 1
ATOM 1453 C C . LEU A 1 180 ? 8.419 -9.579 -3.013 1.00 94.50 180 LEU A C 1
ATOM 1455 O O . LEU A 1 180 ? 8.641 -10.441 -3.862 1.00 94.50 180 LEU A O 1
ATOM 1459 N N . GLY A 1 181 ? 9.011 -8.383 -3.042 1.00 94.69 181 GLY A N 1
ATOM 1460 C CA . GLY A 1 181 ? 9.978 -7.983 -4.060 1.00 94.69 181 GLY A CA 1
ATOM 1461 C C . GLY A 1 181 ? 11.254 -8.815 -3.987 1.00 94.69 181 GLY A C 1
ATOM 1462 O O . GLY A 1 181 ? 11.697 -9.332 -5.002 1.00 94.69 181 GLY A O 1
ATOM 1463 N N . GLY A 1 182 ? 11.801 -9.024 -2.788 1.00 94.75 182 GLY A N 1
ATOM 1464 C CA . GLY A 1 182 ? 12.977 -9.866 -2.573 1.00 94.75 182 GLY A CA 1
ATOM 1465 C C . GLY A 1 182 ? 12.753 -11.319 -2.982 1.00 94.75 182 GLY A C 1
ATOM 1466 O O . GLY A 1 182 ? 13.609 -11.902 -3.640 1.00 94.75 182 GLY A O 1
ATOM 1467 N N . LEU A 1 183 ? 11.591 -11.891 -2.655 1.00 95.00 183 LEU A N 1
ATOM 1468 C CA . LEU A 1 183 ? 11.247 -13.248 -3.079 1.00 95.00 183 LEU A CA 1
ATOM 1469 C C . LEU A 1 183 ? 11.123 -13.333 -4.603 1.00 95.00 183 LEU A C 1
ATOM 1471 O O . LEU A 1 183 ? 11.619 -14.283 -5.200 1.00 95.00 183 LEU A O 1
ATOM 1475 N N . SER A 1 184 ? 10.533 -12.311 -5.232 1.00 94.44 184 SER A N 1
ATOM 1476 C CA . SER A 1 184 ? 10.456 -12.222 -6.693 1.00 94.44 184 SER A CA 1
ATOM 1477 C C . SER A 1 184 ? 11.852 -12.217 -7.318 1.00 94.44 184 SER A C 1
ATOM 1479 O O . SER A 1 184 ? 12.073 -12.954 -8.266 1.00 94.44 184 SER A O 1
ATOM 1481 N N . ILE A 1 185 ? 12.812 -11.469 -6.756 1.00 93.44 185 ILE A N 1
ATOM 1482 C CA . ILE A 1 185 ? 14.209 -11.440 -7.231 1.00 93.44 185 ILE A CA 1
ATOM 1483 C C . ILE A 1 185 ? 14.831 -12.838 -7.205 1.00 93.44 185 ILE A C 1
ATOM 1485 O O . ILE A 1 185 ? 15.434 -13.251 -8.188 1.00 93.44 185 ILE A O 1
ATOM 1489 N N . ILE A 1 186 ? 14.669 -13.566 -6.099 1.00 91.50 186 ILE A N 1
ATOM 1490 C CA . ILE A 1 186 ? 15.255 -14.902 -5.926 1.00 91.50 186 ILE A CA 1
ATOM 1491 C C . ILE A 1 186 ? 14.650 -15.906 -6.911 1.00 91.50 186 ILE A C 1
ATOM 1493 O O . ILE A 1 186 ? 15.388 -16.649 -7.551 1.00 91.50 186 ILE A O 1
ATOM 1497 N N . LEU A 1 187 ? 13.320 -15.934 -7.025 1.00 91.75 187 LEU A N 1
ATOM 1498 C CA . LEU A 1 187 ? 12.623 -16.873 -7.907 1.00 91.75 187 LEU A CA 1
ATOM 1499 C C . LEU A 1 187 ? 12.914 -16.571 -9.379 1.00 91.75 187 LEU A C 1
ATOM 1501 O O . LEU A 1 187 ? 13.236 -17.474 -10.140 1.00 91.75 187 LEU A O 1
ATOM 1505 N N . PHE A 1 188 ? 12.892 -15.294 -9.763 1.00 91.19 188 PHE A N 1
ATOM 1506 C CA . PHE A 1 188 ? 13.173 -14.888 -11.138 1.00 91.19 188 PHE A CA 1
ATOM 1507 C C . PHE A 1 188 ? 14.622 -15.182 -11.525 1.00 91.19 188 PHE A C 1
ATOM 1509 O O . PHE A 1 188 ? 14.879 -15.613 -12.649 1.00 91.19 188 PHE A O 1
ATOM 1516 N N . TRP A 1 189 ? 15.557 -14.995 -10.590 1.00 86.62 189 TRP A N 1
ATOM 1517 C CA . TRP A 1 189 ? 16.955 -15.359 -10.785 1.00 86.62 189 TRP A CA 1
ATOM 1518 C C . TRP A 1 189 ? 17.130 -16.871 -10.990 1.00 86.62 189 TRP A C 1
ATOM 1520 O O . TRP A 1 189 ? 17.862 -17.271 -11.890 1.00 86.62 189 TRP A O 1
ATOM 1530 N N . ALA A 1 190 ? 16.412 -17.704 -10.227 1.00 87.44 190 ALA A N 1
ATOM 1531 C CA . ALA A 1 190 ? 16.428 -19.159 -10.397 1.00 87.44 190 ALA A CA 1
ATOM 1532 C C . ALA A 1 190 ? 15.868 -19.618 -11.756 1.00 87.44 190 ALA A C 1
ATOM 1534 O O . ALA A 1 190 ? 16.361 -20.590 -12.324 1.00 87.44 190 ALA A O 1
ATOM 1535 N N . ASP A 1 191 ? 14.887 -18.890 -12.293 1.00 89.31 191 ASP A N 1
ATOM 1536 C CA . ASP A 1 191 ? 14.283 -19.156 -13.603 1.00 89.31 191 ASP A CA 1
ATOM 1537 C C . ASP A 1 191 ? 15.032 -18.476 -14.772 1.00 89.31 191 ASP A C 1
ATOM 1539 O O . ASP A 1 191 ? 14.536 -18.459 -15.899 1.00 89.31 191 ASP A O 1
ATOM 1543 N N . PHE A 1 192 ? 16.212 -17.884 -14.533 1.00 88.19 192 PHE A N 1
ATOM 1544 C CA . PHE A 1 192 ? 16.990 -17.113 -15.521 1.00 88.19 192 PHE A CA 1
ATOM 1545 C C . PHE A 1 192 ? 16.202 -15.975 -16.190 1.00 88.19 192 PHE A C 1
ATOM 1547 O O . PHE A 1 192 ? 16.487 -15.558 -17.316 1.00 88.19 192 PHE A O 1
ATOM 1554 N N . THR A 1 193 ? 15.204 -15.442 -15.491 1.00 92.12 193 THR A N 1
ATOM 1555 C CA . THR A 1 193 ? 14.384 -14.341 -15.992 1.00 92.12 193 THR A CA 1
ATOM 1556 C C . THR A 1 193 ? 15.012 -12.988 -15.632 1.00 92.12 193 THR A C 1
ATOM 1558 O O . THR A 1 193 ? 15.489 -12.794 -14.509 1.00 92.12 193 THR A O 1
ATOM 1561 N N . PRO A 1 194 ? 15.030 -12.013 -16.560 1.00 92.56 194 PRO A N 1
ATOM 1562 C CA . PRO A 1 194 ? 15.619 -10.706 -16.295 1.00 92.56 194 PRO A CA 1
ATOM 1563 C C . PRO A 1 194 ? 14.929 -9.960 -15.150 1.00 92.56 194 PRO A C 1
ATOM 1565 O O . PRO A 1 194 ? 13.706 -9.945 -15.029 1.00 92.56 194 PRO A O 1
ATOM 1568 N N . LEU A 1 195 ? 15.715 -9.217 -14.371 1.00 91.44 195 LEU A N 1
ATOM 1569 C CA . LEU A 1 195 ? 15.224 -8.403 -13.254 1.00 91.44 195 LEU A CA 1
ATOM 1570 C C . LEU A 1 195 ? 14.228 -7.308 -13.688 1.00 91.44 195 LEU A C 1
ATOM 1572 O O . LEU A 1 195 ? 13.377 -6.875 -12.905 1.00 91.44 195 LEU A O 1
ATOM 1576 N N . SER A 1 196 ? 14.313 -6.871 -14.948 1.00 94.44 196 SER A N 1
ATOM 1577 C CA . SER A 1 196 ? 13.363 -5.942 -15.566 1.00 94.44 196 SER A CA 1
ATOM 1578 C C . SER A 1 196 ? 11.950 -6.514 -15.665 1.00 94.44 196 SER A C 1
ATOM 1580 O O . SER A 1 196 ? 10.995 -5.742 -15.594 1.00 94.44 196 SER A O 1
ATOM 1582 N N . ALA A 1 197 ? 11.786 -7.841 -15.720 1.00 95.06 197 ALA A N 1
ATOM 1583 C CA . ALA A 1 197 ? 10.477 -8.489 -15.763 1.00 95.06 197 ALA A CA 1
ATOM 1584 C C . ALA A 1 197 ? 9.664 -8.238 -14.481 1.00 95.06 197 ALA A C 1
ATOM 1586 O O . ALA A 1 197 ? 8.464 -7.982 -14.558 1.00 95.06 197 ALA A O 1
ATOM 1587 N N . ILE A 1 198 ? 10.318 -8.194 -13.312 1.00 95.00 198 ILE A N 1
ATOM 1588 C CA . ILE A 1 198 ? 9.665 -7.837 -12.038 1.00 95.00 198 ILE A CA 1
ATOM 1589 C C . ILE A 1 198 ? 9.100 -6.416 -12.112 1.00 95.00 198 ILE A C 1
ATOM 1591 O O . ILE A 1 198 ? 7.975 -6.151 -11.689 1.00 95.00 198 ILE A O 1
ATOM 1595 N N . SER A 1 199 ? 9.881 -5.490 -12.673 1.00 95.06 199 SER A N 1
ATOM 1596 C CA . SER A 1 199 ? 9.459 -4.097 -12.831 1.00 95.06 199 SER A CA 1
ATOM 1597 C C . SER A 1 199 ? 8.364 -3.951 -13.885 1.00 95.06 199 SER A C 1
ATOM 1599 O O . SER A 1 199 ? 7.435 -3.176 -13.681 1.00 95.06 199 SER A O 1
ATOM 1601 N N . ALA A 1 200 ? 8.423 -4.722 -14.973 1.00 94.75 200 ALA A N 1
ATOM 1602 C CA . ALA A 1 200 ? 7.400 -4.723 -16.013 1.00 94.75 200 ALA A CA 1
ATOM 1603 C C . ALA A 1 200 ? 6.058 -5.215 -15.461 1.00 94.75 200 ALA A C 1
ATOM 1605 O O . ALA A 1 200 ? 5.020 -4.600 -15.706 1.00 94.75 200 ALA A O 1
ATOM 1606 N N . GLU A 1 201 ? 6.086 -6.272 -14.649 1.00 93.69 201 GLU A N 1
ATOM 1607 C CA . GLU A 1 201 ? 4.893 -6.817 -14.011 1.00 93.69 201 GLU A CA 1
ATOM 1608 C C . GLU A 1 201 ? 4.335 -5.866 -12.943 1.00 93.69 201 GLU A C 1
ATOM 1610 O O . GLU A 1 201 ? 3.133 -5.595 -12.917 1.00 93.69 201 GLU A O 1
ATOM 1615 N N . ALA A 1 202 ? 5.201 -5.259 -12.124 1.00 92.88 202 ALA A N 1
ATOM 1616 C CA . ALA A 1 202 ? 4.792 -4.219 -11.181 1.00 92.88 202 ALA A CA 1
ATOM 1617 C C . ALA A 1 202 ? 4.148 -3.019 -11.898 1.00 92.88 202 ALA A C 1
ATOM 1619 O O . ALA A 1 202 ? 3.096 -2.537 -11.475 1.00 92.88 202 ALA A O 1
ATOM 1620 N N . TYR A 1 203 ? 4.735 -2.561 -13.006 1.00 94.38 203 TYR A N 1
ATOM 1621 C CA . TYR A 1 203 ? 4.173 -1.504 -13.846 1.00 94.38 203 TYR A CA 1
ATOM 1622 C C . TYR A 1 203 ? 2.797 -1.900 -14.405 1.00 94.38 203 TYR A C 1
ATOM 1624 O O . TYR A 1 203 ? 1.838 -1.139 -14.262 1.00 94.38 203 TYR A O 1
ATOM 1632 N N . ARG A 1 204 ? 2.667 -3.111 -14.967 1.00 91.81 204 ARG A N 1
ATOM 1633 C CA . ARG A 1 204 ? 1.415 -3.643 -15.530 1.00 91.81 204 ARG A CA 1
ATOM 1634 C C . ARG A 1 204 ? 0.291 -3.673 -14.499 1.00 91.81 204 ARG A C 1
ATOM 1636 O O . ARG A 1 204 ? -0.827 -3.258 -14.799 1.00 91.81 204 ARG A O 1
ATOM 1643 N N . ILE A 1 205 ? 0.588 -4.134 -13.284 1.00 88.44 205 ILE A N 1
ATOM 1644 C CA . ILE A 1 205 ? -0.380 -4.174 -12.184 1.00 88.44 205 ILE A CA 1
ATOM 1645 C C . ILE A 1 205 ? -0.800 -2.752 -11.804 1.00 88.44 205 ILE A C 1
ATOM 1647 O O . ILE A 1 205 ? -1.996 -2.487 -11.692 1.00 88.44 205 ILE A O 1
ATOM 1651 N N . VAL A 1 206 ? 0.156 -1.830 -11.633 1.00 88.94 206 VAL A N 1
ATOM 1652 C CA . VAL A 1 206 ? -0.108 -0.471 -11.127 1.00 88.94 206 VAL A CA 1
ATOM 1653 C C . VAL A 1 206 ? -0.848 0.416 -12.138 1.00 88.94 206 VAL A C 1
ATOM 1655 O O . VAL A 1 206 ? -1.672 1.243 -11.747 1.00 88.94 206 VAL A O 1
ATOM 1658 N N . VAL A 1 207 ? -0.602 0.230 -13.434 1.00 90.25 207 VAL A N 1
ATOM 1659 C CA . VAL A 1 207 ? -1.268 0.973 -14.521 1.00 90.25 207 VAL A CA 1
ATOM 1660 C C . VAL A 1 207 ? -2.606 0.320 -14.912 1.00 90.25 207 VAL A C 1
ATOM 1662 O O . VAL A 1 207 ? -3.247 0.716 -15.879 1.00 90.25 207 VAL A O 1
ATOM 1665 N N . SER A 1 208 ? -3.108 -0.636 -14.122 1.00 88.44 208 SER A N 1
ATOM 1666 C CA . SER A 1 208 ? -4.453 -1.181 -14.314 1.00 88.44 208 SER A CA 1
ATOM 1667 C C . SER A 1 208 ? -5.517 -0.067 -14.340 1.00 88.44 208 SER A C 1
ATOM 1669 O O . SER A 1 208 ? -5.505 0.811 -13.469 1.00 88.44 208 SER A O 1
ATOM 1671 N N . PRO A 1 209 ? -6.508 -0.124 -15.255 1.00 84.94 209 PRO A N 1
ATOM 1672 C CA . PRO A 1 209 ? -7.611 0.839 -15.325 1.00 84.94 209 PRO A CA 1
ATOM 1673 C C . PRO A 1 209 ? -8.428 0.954 -14.033 1.00 84.94 209 PRO A C 1
ATOM 1675 O O . PRO A 1 209 ? -9.165 1.924 -13.857 1.00 84.94 209 PRO A O 1
ATOM 1678 N N . THR A 1 210 ? -8.296 0.002 -13.109 1.00 84.50 210 THR A N 1
ATOM 1679 C CA . THR A 1 210 ? -9.050 -0.014 -11.855 1.00 84.50 210 THR A CA 1
ATOM 1680 C C . THR A 1 210 ? -8.335 0.674 -10.702 1.00 84.50 210 THR A C 1
ATOM 1682 O O . THR A 1 210 ? -9.008 1.222 -9.836 1.00 84.50 210 THR A O 1
ATOM 1685 N N . LEU A 1 211 ? -7.003 0.746 -10.680 1.00 86.69 211 LEU A N 1
ATOM 1686 C CA . LEU A 1 211 ? -6.270 1.375 -9.574 1.00 86.69 211 LEU A CA 1
ATOM 1687 C C . LEU A 1 211 ? -6.434 2.897 -9.461 1.00 86.69 211 LEU A C 1
ATOM 1689 O O . LEU A 1 211 ? -6.442 3.378 -8.324 1.00 86.69 211 LEU A O 1
ATOM 1693 N N . PRO A 1 212 ? -6.673 3.665 -10.547 1.00 88.56 212 PRO A N 1
ATOM 1694 C CA . PRO A 1 212 ? -7.098 5.056 -10.445 1.00 88.56 212 PRO A CA 1
ATOM 1695 C C . PRO A 1 212 ? -8.265 5.322 -9.504 1.00 88.56 212 PRO A C 1
ATOM 1697 O O . PRO A 1 212 ? -8.378 6.420 -8.956 1.00 88.56 212 PRO A O 1
ATOM 1700 N N . THR A 1 213 ? -9.141 4.333 -9.305 1.00 83.50 213 THR A N 1
ATOM 1701 C CA . THR A 1 213 ? -10.279 4.473 -8.396 1.00 83.50 213 THR A CA 1
ATOM 1702 C C . THR A 1 213 ? -9.829 4.697 -6.952 1.00 83.50 213 THR A C 1
ATOM 1704 O O . THR A 1 213 ? -10.501 5.431 -6.241 1.00 83.50 213 THR A O 1
ATOM 1707 N N . ILE A 1 214 ? -8.661 4.195 -6.529 1.00 85.75 214 ILE A N 1
ATOM 1708 C CA . ILE A 1 214 ? -8.155 4.355 -5.156 1.00 85.75 214 ILE A CA 1
ATOM 1709 C C . ILE A 1 214 ? -8.013 5.837 -4.759 1.00 85.75 214 ILE A C 1
ATOM 1711 O O . ILE A 1 214 ? -8.684 6.273 -3.816 1.00 85.75 214 ILE A O 1
ATOM 1715 N N . PRO A 1 215 ? -7.187 6.653 -5.444 1.00 85.19 215 PRO A N 1
ATOM 1716 C CA . PRO A 1 215 ? -7.062 8.071 -5.113 1.00 85.19 215 PRO A CA 1
ATOM 1717 C C . PRO A 1 215 ? -8.336 8.870 -5.425 1.00 85.19 215 PRO A C 1
ATOM 1719 O O . PRO A 1 215 ? -8.611 9.840 -4.722 1.00 85.19 215 PRO A O 1
ATOM 1722 N N . LEU A 1 216 ? -9.137 8.473 -6.424 1.00 85.69 216 LEU A N 1
ATOM 1723 C CA . LEU A 1 216 ? -10.398 9.153 -6.751 1.00 85.69 216 LEU A CA 1
ATOM 1724 C C . LEU A 1 216 ? -11.453 8.988 -5.643 1.00 85.69 216 LEU A C 1
ATOM 1726 O O . LEU A 1 216 ? -12.023 9.984 -5.200 1.00 85.69 216 LEU A O 1
ATOM 1730 N N . PHE A 1 217 ? -11.669 7.766 -5.145 1.00 84.25 217 PHE A N 1
ATOM 1731 C CA . PHE A 1 217 ? -12.565 7.491 -4.012 1.00 84.25 217 PHE A CA 1
ATOM 1732 C C . PHE A 1 217 ? -12.049 8.129 -2.720 1.00 84.25 217 PHE A C 1
ATOM 1734 O O . PHE A 1 217 ? -12.820 8.730 -1.973 1.00 84.25 217 PHE A O 1
ATOM 1741 N N . THR A 1 218 ? -10.731 8.096 -2.502 1.00 84.00 218 THR A N 1
ATOM 1742 C CA . THR A 1 218 ? -10.105 8.790 -1.369 1.00 84.00 218 THR A CA 1
ATOM 1743 C C . THR A 1 218 ? -10.407 10.291 -1.414 1.00 84.00 218 THR A C 1
ATOM 1745 O O . THR A 1 218 ? -10.829 10.867 -0.413 1.00 84.00 218 THR A O 1
ATOM 1748 N N . MET A 1 219 ? -10.259 10.932 -2.579 1.00 84.88 219 MET A N 1
ATOM 1749 C CA . MET A 1 219 ? -10.574 12.352 -2.760 1.00 84.88 219 MET A CA 1
ATOM 1750 C C . MET A 1 219 ? -12.066 12.654 -2.572 1.00 84.88 219 MET A C 1
ATOM 1752 O O . MET A 1 219 ? -12.398 13.645 -1.922 1.00 84.88 219 MET A O 1
ATOM 1756 N N . ALA A 1 220 ? -12.962 11.798 -3.071 1.00 84.56 220 ALA A N 1
ATOM 1757 C CA . ALA A 1 220 ? -14.397 11.923 -2.816 1.00 84.56 220 ALA A CA 1
ATOM 1758 C C . ALA A 1 220 ? -14.708 11.875 -1.309 1.00 84.56 220 ALA A C 1
ATOM 1760 O O . ALA A 1 220 ? -15.485 12.690 -0.810 1.00 84.56 220 ALA A O 1
ATOM 1761 N N . GLY A 1 221 ? -14.035 10.990 -0.566 1.00 82.38 221 GLY A N 1
ATOM 1762 C CA . GLY A 1 221 ? -14.130 10.937 0.891 1.00 82.38 221 GLY A CA 1
ATOM 1763 C C . GLY A 1 221 ? -13.649 12.215 1.579 1.00 82.38 221 GLY A C 1
ATOM 1764 O O . GLY A 1 221 ? -14.331 12.713 2.475 1.00 82.38 221 GLY A O 1
ATOM 1765 N N . TYR A 1 222 ? -12.539 12.801 1.119 1.00 84.69 222 TYR A N 1
ATOM 1766 C CA . TYR A 1 222 ? -12.078 14.105 1.611 1.00 84.69 222 TYR A CA 1
ATOM 1767 C C . TYR A 1 222 ? -13.083 15.228 1.325 1.00 84.69 222 TYR A C 1
ATOM 1769 O O . TYR A 1 222 ? -13.374 16.019 2.217 1.00 84.69 222 TYR A O 1
ATOM 1777 N N . PHE A 1 223 ? -13.682 15.284 0.133 1.00 87.19 223 PHE A N 1
ATOM 1778 C CA . PHE A 1 223 ? -14.726 16.271 -0.172 1.00 87.19 223 PHE A CA 1
ATOM 1779 C C . PHE A 1 223 ? -15.973 16.108 0.700 1.00 87.19 223 PHE A C 1
ATOM 1781 O O . PHE A 1 223 ? -16.541 17.099 1.170 1.00 87.19 223 PHE A O 1
ATOM 1788 N N . LEU A 1 224 ? -16.391 14.871 0.968 1.00 85.12 224 LEU A N 1
ATOM 1789 C CA . LEU A 1 224 ? -17.517 14.599 1.858 1.00 85.12 224 LEU A CA 1
ATOM 1790 C C . LEU A 1 224 ? -17.214 15.048 3.301 1.00 85.12 224 LEU A C 1
ATOM 1792 O O . LEU A 1 224 ? -18.073 15.637 3.962 1.00 85.12 224 LEU A O 1
ATOM 1796 N N . ALA A 1 225 ? -15.978 14.845 3.760 1.00 82.94 225 ALA A N 1
ATOM 1797 C CA . ALA A 1 225 ? -15.520 15.298 5.070 1.00 82.94 225 ALA A CA 1
ATOM 1798 C C . ALA A 1 225 ? -15.477 16.835 5.178 1.00 82.94 225 ALA A C 1
ATOM 1800 O O . ALA A 1 225 ? -16.096 17.412 6.077 1.00 82.94 225 ALA A O 1
ATOM 1801 N N . GLU A 1 226 ? -14.816 17.504 4.230 1.00 86.38 226 GLU A N 1
ATOM 1802 C CA . GLU A 1 226 ? -14.607 18.961 4.236 1.00 86.38 226 GLU A CA 1
ATOM 1803 C C . GLU A 1 226 ? -15.900 19.755 3.995 1.00 86.38 226 GLU A C 1
ATOM 1805 O O . GLU A 1 226 ? -16.112 20.821 4.573 1.00 86.38 226 GLU A O 1
ATOM 1810 N N . SER A 1 227 ? -16.848 19.208 3.226 1.00 88.94 227 SER A N 1
ATOM 1811 C CA . SER A 1 227 ? -18.163 19.833 2.981 1.00 88.94 227 SER A CA 1
ATOM 1812 C C . SER A 1 227 ? -19.110 19.812 4.192 1.00 88.94 227 SER A C 1
ATOM 1814 O O . SER A 1 227 ? -20.293 20.154 4.074 1.00 88.94 227 SER A O 1
ATOM 1816 N N . LYS A 1 228 ? -18.633 19.369 5.365 1.00 86.38 228 LYS A N 1
ATOM 1817 C CA . LYS A 1 228 ? -19.429 19.145 6.584 1.00 86.38 228 LYS A CA 1
ATOM 1818 C C . LYS A 1 228 ? -20.592 18.165 6.371 1.00 86.38 228 LYS A C 1
ATOM 1820 O O . LYS A 1 228 ? -21.505 18.114 7.197 1.00 86.38 228 LYS A O 1
ATOM 1825 N N . ALA A 1 229 ? -20.589 17.376 5.291 1.00 88.06 229 ALA A N 1
ATOM 1826 C CA . ALA A 1 229 ? -21.611 16.358 5.059 1.00 88.06 229 ALA A CA 1
ATOM 1827 C C . ALA A 1 229 ? -21.577 15.286 6.155 1.00 88.06 229 ALA A C 1
ATOM 1829 O O . ALA A 1 229 ? -22.633 14.886 6.626 1.00 88.06 229 ALA A O 1
ATOM 1830 N N . SER A 1 230 ? -20.388 14.949 6.665 1.00 84.94 230 SER A N 1
ATOM 1831 C CA . SER A 1 230 ? -20.195 14.114 7.858 1.00 84.94 230 SER A CA 1
ATOM 1832 C C . SER A 1 230 ? -21.074 14.519 9.047 1.00 84.94 230 SER A C 1
ATOM 1834 O O . SER A 1 230 ? -21.731 13.675 9.646 1.00 84.94 230 SER A O 1
ATOM 1836 N N . LYS A 1 231 ? -21.144 15.821 9.368 1.00 86.88 231 LYS A N 1
ATOM 1837 C CA . LYS A 1 231 ? -21.971 16.329 10.479 1.00 86.88 231 LYS A CA 1
ATOM 1838 C C . LYS A 1 231 ? -23.465 16.185 10.194 1.00 86.88 231 LYS A C 1
ATOM 1840 O O . LYS A 1 231 ? -24.223 15.833 11.087 1.00 86.88 231 LYS A O 1
ATOM 1845 N N . ARG A 1 232 ? -23.882 16.439 8.951 1.00 91.31 232 ARG A N 1
ATOM 1846 C CA . ARG A 1 232 ? -25.282 16.286 8.523 1.00 91.31 232 ARG A CA 1
ATOM 1847 C C . ARG A 1 232 ? -25.719 14.820 8.527 1.00 91.31 232 ARG A C 1
ATOM 1849 O O . ARG A 1 232 ? -26.823 14.528 8.961 1.00 91.31 232 ARG A O 1
ATOM 1856 N N . LEU A 1 233 ? -24.842 13.909 8.106 1.00 90.25 233 LEU A N 1
ATOM 1857 C CA . LEU A 1 233 ? -25.097 12.470 8.141 1.00 90.25 233 LEU A CA 1
ATOM 1858 C C . LEU A 1 233 ? -25.252 11.957 9.573 1.00 90.25 233 LEU A C 1
ATOM 1860 O O . LEU A 1 233 ? -26.160 11.178 9.821 1.00 90.25 233 LEU A O 1
ATOM 1864 N N . ILE A 1 234 ? -24.440 12.432 10.523 1.00 89.81 234 ILE A N 1
ATOM 1865 C CA . ILE A 1 234 ? -24.628 12.105 11.946 1.00 89.81 234 ILE A CA 1
ATOM 1866 C C . ILE A 1 234 ? -26.052 12.451 12.394 1.00 89.81 234 ILE A C 1
ATOM 1868 O O . ILE A 1 234 ? -26.722 11.590 12.949 1.00 89.81 234 ILE A O 1
ATOM 1872 N N . ILE A 1 235 ? -26.524 13.670 12.102 1.00 90.75 235 ILE A N 1
ATOM 1873 C CA . ILE A 1 235 ? -27.876 14.114 12.478 1.00 90.75 235 ILE A CA 1
ATOM 1874 C C . ILE A 1 235 ? -28.934 13.209 11.837 1.00 90.75 235 ILE A C 1
ATOM 1876 O O . ILE A 1 235 ? -29.818 12.726 12.528 1.00 90.75 235 ILE A O 1
ATOM 1880 N N . ILE A 1 236 ? -28.813 12.900 10.541 1.00 93.06 236 ILE A N 1
ATOM 1881 C CA . ILE A 1 236 ? -29.759 12.007 9.850 1.00 93.06 236 ILE A CA 1
ATOM 1882 C C . ILE A 1 236 ? -29.819 10.630 10.524 1.00 93.06 236 ILE A C 1
ATOM 1884 O O . ILE A 1 236 ? -30.904 10.111 10.766 1.00 93.06 236 ILE A O 1
ATOM 1888 N N . PHE A 1 237 ? -28.672 10.028 10.840 1.00 92.19 237 PHE A N 1
ATOM 1889 C CA . PHE A 1 237 ? -28.655 8.713 11.481 1.00 92.19 237 PHE A CA 1
ATOM 1890 C C . PHE A 1 237 ? -29.149 8.773 12.934 1.00 92.19 237 PHE A C 1
ATOM 1892 O O . PHE A 1 237 ? -29.784 7.824 13.385 1.00 92.19 237 PHE A O 1
ATOM 1899 N N . GLN A 1 238 ? -28.913 9.877 13.648 1.00 90.31 238 GLN A N 1
ATOM 1900 C CA . GLN A 1 238 ? -29.491 10.117 14.973 1.00 90.31 238 GLN A CA 1
ATOM 1901 C C . GLN A 1 238 ? -31.019 10.207 14.915 1.00 90.31 238 GLN A C 1
ATOM 1903 O O . GLN A 1 238 ? -31.682 9.566 15.720 1.00 90.31 238 GLN A O 1
ATOM 1908 N N . GLU A 1 239 ? -31.589 10.910 13.938 1.00 92.31 239 GLU A N 1
ATOM 1909 C CA . GLU A 1 239 ? -33.047 10.981 13.766 1.00 92.31 239 GLU A CA 1
ATOM 1910 C C . GLU A 1 239 ? -33.653 9.620 13.376 1.00 92.31 239 GLU A C 1
ATOM 1912 O O . GLU A 1 239 ? -34.720 9.245 13.855 1.00 92.31 239 GLU A O 1
ATOM 1917 N N . LEU A 1 240 ? -32.964 8.836 12.538 1.00 91.69 240 LEU A N 1
ATOM 1918 C CA . LEU A 1 240 ? -33.463 7.534 12.074 1.00 91.69 240 LEU A CA 1
ATOM 1919 C C . LEU A 1 240 ? -33.351 6.416 13.122 1.00 91.69 240 LEU A C 1
ATOM 1921 O O . LEU A 1 240 ? -34.203 5.527 13.166 1.00 91.69 240 LEU A O 1
ATOM 1925 N N . PHE A 1 241 ? -32.292 6.426 13.934 1.00 89.06 241 PHE A N 1
ATOM 1926 C CA . PHE A 1 241 ? -31.930 5.300 14.806 1.00 89.06 241 PHE A CA 1
ATOM 1927 C C . PHE A 1 241 ? -31.743 5.687 16.281 1.00 89.06 241 PHE A C 1
ATOM 1929 O O . PHE A 1 241 ? -31.469 4.820 17.106 1.00 89.06 241 PHE A O 1
ATOM 1936 N N . GLY A 1 242 ? -31.914 6.960 16.648 1.00 85.00 242 GLY A N 1
ATOM 1937 C CA . GLY A 1 242 ? -31.753 7.452 18.024 1.00 85.00 242 GLY A CA 1
ATOM 1938 C C . GLY A 1 242 ? -32.829 6.979 18.998 1.00 85.00 242 GLY A C 1
ATOM 1939 O O . GLY A 1 242 ? -32.638 7.063 20.205 1.00 85.00 242 GLY A O 1
ATOM 1940 N N . TRP A 1 243 ? -33.932 6.426 18.490 1.00 86.94 243 TRP A N 1
ATOM 1941 C CA . TRP A 1 243 ? -34.967 5.787 19.305 1.00 86.94 243 TRP A CA 1
ATOM 1942 C C . TRP A 1 243 ? -34.510 4.458 19.930 1.00 86.94 243 TRP A C 1
ATOM 1944 O O . TRP A 1 243 ? -35.184 3.943 20.821 1.00 86.94 243 TRP A O 1
ATOM 1954 N N . ILE A 1 244 ? -33.384 3.891 19.480 1.00 86.31 244 ILE A N 1
ATOM 1955 C CA . ILE A 1 244 ? -32.850 2.639 20.017 1.00 86.31 244 ILE A CA 1
ATOM 1956 C C . ILE A 1 244 ? -32.165 2.925 21.371 1.00 86.31 244 ILE A C 1
ATOM 1958 O O . ILE A 1 244 ? -31.249 3.750 21.421 1.00 86.31 244 ILE A O 1
ATOM 1962 N N . PRO A 1 245 ? -32.553 2.258 22.476 1.00 74.12 245 PRO A N 1
ATOM 1963 C CA . PRO A 1 245 ? -31.886 2.406 23.772 1.00 74.12 245 PRO A CA 1
ATOM 1964 C C . PRO A 1 245 ? -30.415 1.983 23.668 1.00 74.12 245 PRO A C 1
ATOM 1966 O O . PRO A 1 245 ? -30.132 0.895 23.177 1.00 74.12 245 PRO A O 1
ATOM 1969 N N . GLY A 1 246 ? -29.473 2.838 24.087 1.00 77.12 246 GLY A N 1
ATOM 1970 C CA . GLY A 1 246 ? -28.041 2.608 23.825 1.00 77.12 246 GLY A CA 1
ATOM 1971 C C . GLY A 1 246 ? -27.657 2.793 22.347 1.00 77.12 246 GLY A C 1
ATOM 1972 O O . GLY A 1 246 ? -26.699 2.198 21.863 1.00 77.12 246 GLY A O 1
ATOM 1973 N N . GLY A 1 247 ? -28.425 3.593 21.601 1.00 82.94 247 GLY A N 1
ATOM 1974 C CA . GLY A 1 247 ? -28.345 3.702 20.146 1.00 82.94 247 GLY A CA 1
ATOM 1975 C C . GLY A 1 247 ? -27.108 4.409 19.597 1.00 82.94 247 GLY A C 1
ATOM 1976 O O . GLY A 1 247 ? -26.806 4.223 18.421 1.00 82.94 247 GLY A O 1
ATOM 1977 N N . THR A 1 248 ? -26.354 5.178 20.392 1.00 88.88 248 THR A N 1
ATOM 1978 C CA . THR A 1 248 ? -25.192 5.933 19.880 1.00 88.88 248 THR A CA 1
ATOM 1979 C C . THR A 1 248 ? -24.126 5.024 19.251 1.00 88.88 248 THR A C 1
ATOM 1981 O O . THR A 1 248 ? -23.738 5.278 18.107 1.00 88.88 248 THR A O 1
ATOM 1984 N N . PRO A 1 249 ? -23.687 3.923 19.894 1.00 91.56 249 PRO A N 1
ATOM 1985 C CA . PRO A 1 249 ? -22.844 2.929 19.242 1.00 91.56 249 PRO A CA 1
ATOM 1986 C C . PRO A 1 249 ? -23.414 2.352 17.941 1.00 91.56 249 PRO A C 1
ATOM 1988 O O . PRO A 1 249 ? -22.676 2.185 16.971 1.00 91.56 249 PRO A O 1
ATOM 1991 N N . ILE A 1 250 ? -24.721 2.084 17.885 1.00 92.50 250 ILE A N 1
ATOM 1992 C CA . ILE A 1 250 ? -25.387 1.540 16.690 1.00 92.50 250 ILE A CA 1
ATOM 1993 C C . ILE A 1 250 ? -25.385 2.565 15.558 1.00 92.50 250 ILE A C 1
ATOM 1995 O O . ILE A 1 250 ? -25.021 2.237 14.429 1.00 92.50 250 ILE A O 1
ATOM 1999 N N . ILE A 1 251 ? -25.722 3.818 15.865 1.00 92.94 251 ILE A N 1
ATOM 2000 C CA . ILE A 1 251 ? -25.647 4.949 14.939 1.00 92.94 251 ILE A CA 1
ATOM 2001 C C . ILE A 1 251 ? -24.239 5.048 14.357 1.00 92.94 251 ILE A C 1
ATOM 2003 O O . ILE A 1 251 ? -24.092 5.195 13.147 1.00 92.94 251 ILE A O 1
ATOM 2007 N N . ILE A 1 252 ? -23.205 4.910 15.189 1.00 93.62 252 ILE A N 1
ATOM 2008 C CA . ILE A 1 252 ? -21.806 4.950 14.754 1.00 93.62 252 ILE A CA 1
ATOM 2009 C C . ILE A 1 252 ? -21.465 3.778 13.833 1.00 93.62 252 ILE A C 1
ATOM 2011 O O . ILE A 1 252 ? -20.821 4.000 12.809 1.00 93.62 252 ILE A O 1
ATOM 2015 N N . ILE A 1 253 ? -21.903 2.557 14.151 1.00 94.12 253 ILE A N 1
ATOM 2016 C CA . ILE A 1 253 ? -21.689 1.372 13.305 1.00 94.12 253 ILE A CA 1
ATOM 2017 C C . ILE A 1 253 ? -22.308 1.587 11.922 1.00 94.12 253 ILE A C 1
ATOM 2019 O O . ILE A 1 253 ? -21.633 1.417 10.905 1.00 94.12 253 ILE A O 1
ATOM 2023 N N . LEU A 1 254 ? -23.574 2.008 11.881 1.00 93.06 254 LEU A N 1
ATOM 2024 C CA . LEU A 1 254 ? -24.319 2.213 10.640 1.00 93.06 254 LEU A CA 1
ATOM 2025 C C . LEU A 1 254 ? -23.757 3.384 9.826 1.00 93.06 254 LEU A C 1
ATOM 2027 O O . LEU A 1 254 ? -23.537 3.250 8.621 1.00 93.06 254 LEU A O 1
ATOM 2031 N N . LEU A 1 255 ? -23.468 4.510 10.481 1.00 93.19 255 LEU A N 1
ATOM 2032 C CA . LEU A 1 255 ? -22.898 5.696 9.849 1.00 93.19 255 LEU A CA 1
ATOM 2033 C C . LEU A 1 255 ? -21.511 5.408 9.274 1.00 93.19 255 LEU A C 1
ATOM 2035 O O . LEU A 1 255 ? -21.252 5.740 8.120 1.00 93.19 255 LEU A O 1
ATOM 2039 N N . CYS A 1 256 ? -20.613 4.807 10.059 1.00 92.69 256 CYS A N 1
ATOM 2040 C CA . CYS A 1 256 ? -19.271 4.460 9.593 1.00 92.69 256 CYS A CA 1
ATOM 2041 C C . CYS A 1 256 ? -19.330 3.415 8.477 1.00 92.69 256 CYS A C 1
ATOM 2043 O O . CYS A 1 256 ? -18.599 3.547 7.500 1.00 92.69 256 CYS A O 1
ATOM 2045 N N . GLY A 1 257 ? -20.224 2.426 8.574 1.00 92.38 257 GLY A N 1
ATOM 2046 C CA . GLY A 1 257 ? -20.458 1.453 7.509 1.00 92.38 257 GLY A CA 1
ATOM 2047 C C . GLY A 1 257 ? -20.884 2.123 6.202 1.00 92.38 257 GLY A C 1
ATOM 2048 O O . GLY A 1 257 ? -20.267 1.904 5.160 1.00 92.38 257 GLY A O 1
ATOM 2049 N N . PHE A 1 258 ? -21.879 3.008 6.262 1.00 90.88 258 PHE A N 1
ATOM 2050 C CA . PHE A 1 258 ? -22.350 3.769 5.106 1.00 90.88 258 PHE A CA 1
ATOM 2051 C C . PHE A 1 258 ? -21.268 4.699 4.538 1.00 90.88 258 PHE A C 1
ATOM 2053 O O . PHE A 1 258 ? -21.015 4.708 3.335 1.00 90.88 258 PHE A O 1
ATOM 2060 N N . PHE A 1 259 ? -20.584 5.459 5.396 1.00 89.81 259 PHE A N 1
ATOM 2061 C CA . PHE A 1 259 ? -19.557 6.410 4.977 1.00 89.81 259 PHE A CA 1
ATOM 2062 C C . PHE A 1 259 ? -18.357 5.694 4.348 1.00 89.81 259 PHE A C 1
ATOM 2064 O O . PHE A 1 259 ? -17.904 6.091 3.279 1.00 89.81 259 PHE A O 1
ATOM 2071 N N . THR A 1 260 ? -17.882 4.596 4.944 1.00 90.62 260 THR A N 1
ATOM 2072 C CA . THR A 1 260 ? -16.802 3.776 4.375 1.00 90.62 260 THR A CA 1
ATOM 2073 C C . THR A 1 260 ? -17.180 3.175 3.027 1.00 90.62 260 THR A C 1
ATOM 2075 O O . THR A 1 260 ? -16.325 3.118 2.143 1.00 90.62 260 THR A O 1
ATOM 2078 N N . ALA A 1 261 ? -18.435 2.756 2.838 1.00 88.31 261 ALA A N 1
ATOM 2079 C CA . ALA A 1 261 ? -18.893 2.266 1.541 1.00 88.31 261 ALA A CA 1
ATOM 2080 C C . ALA A 1 261 ? -18.766 3.345 0.452 1.00 88.31 261 ALA A C 1
ATOM 2082 O O . ALA A 1 261 ? -18.465 3.023 -0.687 1.00 88.31 261 ALA A O 1
ATOM 2083 N N . LEU A 1 262 ? -18.931 4.628 0.794 1.00 83.88 262 LEU A N 1
ATOM 2084 C CA . LEU A 1 262 ? -18.781 5.742 -0.148 1.00 83.88 262 LEU A CA 1
ATOM 2085 C C . LEU A 1 262 ? -17.327 6.188 -0.345 1.00 83.88 262 LEU A C 1
ATOM 2087 O O . LEU A 1 262 ? -16.943 6.563 -1.450 1.00 83.88 262 LEU A O 1
ATOM 2091 N N . THR A 1 263 ? -16.518 6.182 0.714 1.00 83.38 263 THR A N 1
ATOM 2092 C CA . THR A 1 263 ? -15.122 6.652 0.660 1.00 83.38 263 THR A CA 1
ATOM 2093 C C . THR A 1 263 ? -14.141 5.580 0.204 1.00 83.38 263 THR A C 1
ATOM 2095 O O . THR A 1 263 ? -13.005 5.896 -0.147 1.00 83.38 263 THR A O 1
ATOM 2098 N N . GLY A 1 264 ? -14.556 4.310 0.212 1.00 77.62 264 GLY A N 1
ATOM 2099 C CA . GLY A 1 264 ? -13.749 3.177 -0.229 1.00 77.62 264 GLY A CA 1
ATOM 2100 C C . GLY A 1 264 ? -12.579 2.830 0.698 1.00 77.62 264 GLY A C 1
ATOM 2101 O O . GLY A 1 264 ? -11.742 2.010 0.326 1.00 77.62 264 GLY A O 1
ATOM 2102 N N . GLY A 1 265 ? -12.490 3.424 1.894 1.00 84.44 265 GLY A N 1
ATOM 2103 C CA . GLY A 1 265 ? -11.356 3.205 2.790 1.00 84.44 265 GLY A CA 1
ATOM 2104 C C . GLY A 1 265 ? -11.652 3.496 4.257 1.00 84.44 265 GLY A C 1
ATOM 2105 O O . GLY A 1 265 ? -11.975 4.622 4.627 1.00 84.44 265 GLY A O 1
ATOM 2106 N N . SER A 1 266 ? -11.425 2.495 5.114 1.00 87.25 266 SER A N 1
ATOM 2107 C CA . SER A 1 266 ? -11.608 2.601 6.571 1.00 87.25 266 SER A CA 1
ATOM 2108 C C . SER A 1 266 ? -10.797 3.757 7.175 1.0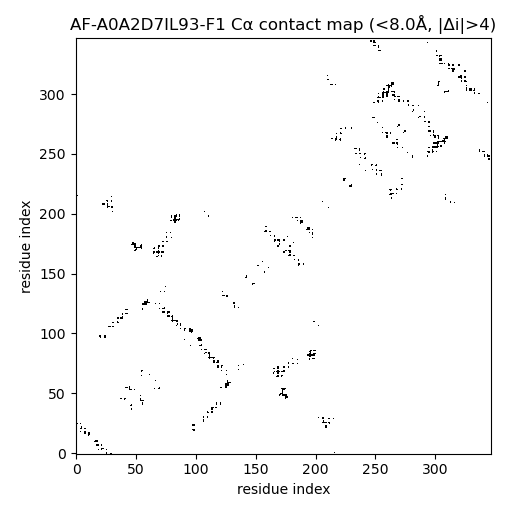0 87.25 266 SER A C 1
ATOM 2110 O O . SER A 1 266 ? -11.329 4.573 7.924 1.00 87.25 266 SER A O 1
ATOM 2112 N N . GLY A 1 267 ? -9.532 3.922 6.763 1.00 85.06 267 GLY A N 1
ATOM 2113 C CA . GLY A 1 267 ? -8.686 5.025 7.233 1.00 85.06 267 GLY A CA 1
ATOM 2114 C C . GLY A 1 267 ? -9.239 6.416 6.899 1.00 85.06 267 GLY A C 1
ATOM 2115 O O . GLY A 1 267 ? -9.165 7.313 7.735 1.00 85.06 267 GLY A O 1
ATOM 2116 N N . VAL A 1 268 ? -9.847 6.590 5.720 1.00 84.00 268 VAL A N 1
ATOM 2117 C CA . VAL A 1 268 ? -10.469 7.863 5.310 1.00 84.00 268 VAL A CA 1
ATOM 2118 C C . VAL A 1 268 ? -11.683 8.160 6.184 1.00 84.00 268 VAL A C 1
ATOM 2120 O O . VAL A 1 268 ? -11.842 9.283 6.654 1.00 84.00 268 VAL A O 1
ATOM 2123 N N . THR A 1 269 ? -12.495 7.147 6.482 1.00 89.50 269 THR A N 1
ATOM 2124 C CA . THR A 1 269 ? -13.639 7.274 7.393 1.00 89.50 269 THR A CA 1
ATOM 2125 C C . THR A 1 269 ? -13.214 7.684 8.798 1.00 89.50 269 THR A C 1
ATOM 2127 O O . THR A 1 269 ? -13.811 8.593 9.369 1.00 89.50 269 THR A O 1
ATOM 2130 N N . ILE A 1 270 ? -12.150 7.090 9.349 1.00 89.88 270 ILE A N 1
ATOM 2131 C CA . ILE A 1 270 ? -11.642 7.475 10.676 1.00 89.88 270 ILE A CA 1
ATOM 2132 C C . ILE A 1 270 ? -11.083 8.900 10.668 1.00 89.88 270 ILE A C 1
ATOM 2134 O O . ILE A 1 270 ? -11.338 9.653 11.605 1.00 89.88 270 ILE A O 1
ATOM 2138 N N . LEU A 1 271 ? -10.370 9.301 9.614 1.00 86.50 271 LEU A N 1
ATOM 2139 C CA . LEU A 1 271 ? -9.890 10.678 9.476 1.00 86.50 271 LEU A CA 1
ATOM 2140 C C . LEU A 1 271 ? -11.050 11.682 9.381 1.00 86.50 271 LEU A C 1
ATOM 2142 O O . LEU A 1 271 ? -10.976 12.754 9.975 1.00 86.50 271 LEU A O 1
ATOM 2146 N N . ALA A 1 272 ? -12.127 11.325 8.679 1.00 86.62 272 ALA A N 1
ATOM 2147 C CA . ALA A 1 272 ? -13.278 12.193 8.449 1.00 86.62 272 ALA A CA 1
ATOM 2148 C C . ALA A 1 272 ? -14.239 12.286 9.646 1.00 86.62 272 ALA A C 1
ATOM 2150 O O . ALA A 1 272 ? -14.763 13.360 9.943 1.00 86.62 272 ALA A O 1
ATOM 2151 N N . LEU A 1 273 ? -14.516 11.160 10.306 1.00 89.94 273 LEU A N 1
ATOM 2152 C CA . LEU A 1 273 ? -15.541 11.050 11.348 1.00 89.94 273 LEU A CA 1
ATOM 2153 C C . LEU A 1 273 ? -14.956 10.900 12.751 1.00 89.94 273 LEU A C 1
ATOM 2155 O O . LEU A 1 273 ? -15.579 11.333 13.717 1.00 89.94 273 LEU A O 1
ATOM 2159 N N . GLY A 1 274 ? -13.759 10.330 12.894 1.00 89.56 274 GLY A N 1
ATOM 2160 C CA . GLY A 1 274 ? -13.190 9.970 14.195 1.00 89.56 274 GLY A CA 1
ATOM 2161 C C . GLY A 1 274 ? -13.045 11.159 15.144 1.00 89.56 274 GLY A C 1
ATOM 2162 O O . GLY A 1 274 ? -13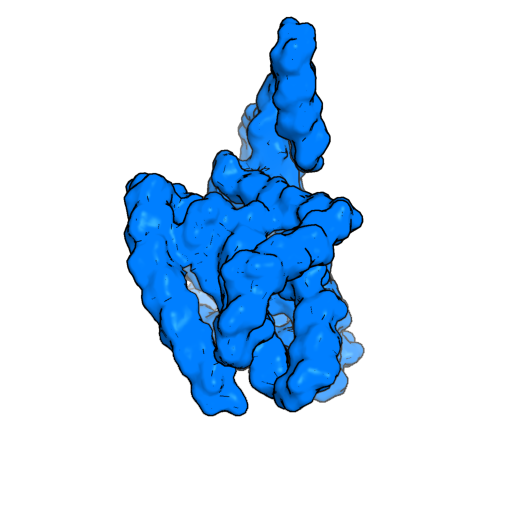.377 11.042 16.321 1.00 89.56 274 GLY A O 1
ATOM 2163 N N . GLY A 1 275 ? -12.644 12.327 14.631 1.00 88.62 275 GLY A N 1
ATOM 2164 C CA . GLY A 1 275 ? -12.532 13.558 15.424 1.00 88.62 275 GLY A CA 1
ATOM 2165 C C . GLY A 1 275 ? -13.868 14.105 15.945 1.00 88.62 275 GLY A C 1
ATOM 2166 O O . GLY A 1 275 ? -13.874 14.879 16.898 1.00 88.62 275 GLY A O 1
ATOM 2167 N N . LEU A 1 276 ? -14.995 13.698 15.352 1.00 90.25 276 LEU A N 1
ATOM 2168 C CA . LEU A 1 276 ? -16.344 14.070 15.790 1.00 90.25 276 LEU A CA 1
ATOM 2169 C C . LEU A 1 276 ? -16.948 12.997 16.702 1.00 90.25 276 LEU A C 1
ATOM 2171 O O . LEU A 1 276 ? -17.522 13.322 17.740 1.00 90.25 276 LEU A O 1
ATOM 2175 N N . LEU A 1 277 ? -16.795 11.726 16.326 1.00 93.25 277 LEU A N 1
ATOM 2176 C CA . LEU A 1 277 ? -17.442 10.602 16.997 1.00 93.25 277 LEU A CA 1
ATOM 2177 C C . LEU A 1 277 ? -16.736 10.186 18.295 1.00 93.25 277 LEU A C 1
ATOM 2179 O O . LEU A 1 277 ? -17.405 9.816 19.255 1.00 93.25 277 LEU A O 1
ATOM 2183 N N . LEU A 1 278 ? -15.401 10.277 18.372 1.00 94.75 278 LEU A N 1
ATOM 2184 C CA . LEU A 1 278 ? -14.678 9.911 19.595 1.00 94.75 278 LEU A CA 1
ATOM 2185 C C . LEU A 1 278 ? -15.025 10.846 20.769 1.00 94.75 278 LEU A C 1
ATOM 2187 O O . LEU A 1 278 ? -15.400 10.336 21.823 1.00 94.75 278 LEU A O 1
ATOM 2191 N N . PRO A 1 279 ? -14.972 12.188 20.635 1.00 92.81 279 PRO A N 1
ATOM 2192 C CA . PRO A 1 279 ? -15.406 13.077 21.713 1.00 92.81 279 PRO A CA 1
ATOM 2193 C C . PRO A 1 279 ? -16.884 12.920 22.081 1.00 92.81 279 PRO A C 1
ATOM 2195 O O . PRO A 1 279 ? -17.234 13.144 23.234 1.00 92.81 279 PRO A O 1
ATOM 2198 N N . MET A 1 280 ? -17.745 12.558 21.124 1.00 91.06 280 MET A N 1
ATOM 2199 C CA . MET A 1 280 ? -19.167 12.293 21.369 1.00 91.06 280 MET A CA 1
ATOM 2200 C C . MET A 1 280 ? -19.352 11.085 22.293 1.00 91.06 280 MET A C 1
ATOM 2202 O O . MET A 1 280 ? -19.962 11.229 23.347 1.00 91.06 280 MET A O 1
ATOM 2206 N N . LEU A 1 281 ? -18.737 9.944 21.965 1.00 93.12 281 LEU A N 1
ATOM 2207 C CA . LEU A 1 281 ? -18.778 8.743 22.807 1.00 93.12 281 LEU A CA 1
ATOM 2208 C C . LEU A 1 281 ? -18.236 9.004 24.218 1.00 93.12 281 LEU A C 1
ATOM 2210 O O . LEU A 1 281 ? -18.843 8.608 25.208 1.00 93.12 281 LEU A O 1
ATOM 2214 N N . LEU A 1 282 ? -17.117 9.723 24.329 1.00 94.75 282 LEU A N 1
ATOM 2215 C CA . LEU A 1 282 ? -16.536 10.048 25.633 1.00 94.75 282 LEU A CA 1
ATOM 2216 C C . LEU A 1 282 ? -17.452 10.950 26.479 1.00 94.75 282 LEU A C 1
ATOM 2218 O O . LEU A 1 282 ? -17.492 10.799 27.696 1.00 94.75 282 LEU A O 1
ATOM 2222 N N . LYS A 1 283 ? -18.189 11.879 25.855 1.00 92.00 283 LYS A N 1
ATOM 2223 C CA . LYS A 1 283 ? -19.153 12.749 26.552 1.00 92.00 283 LYS A CA 1
ATOM 2224 C C . LYS A 1 283 ? -20.379 11.995 27.056 1.00 92.00 283 LYS A C 1
ATOM 2226 O O . LYS A 1 283 ? -20.930 12.379 28.079 1.00 92.00 283 LYS A O 1
ATOM 2231 N N . GLU A 1 284 ? -20.781 10.937 26.363 1.00 89.81 284 GLU A N 1
ATOM 2232 C CA . GLU A 1 284 ? -21.877 10.057 26.782 1.00 89.81 284 GLU A CA 1
ATOM 2233 C C . GLU A 1 284 ? -21.463 9.039 27.858 1.00 89.81 284 GLU A C 1
ATOM 2235 O O . GLU A 1 284 ? -22.294 8.274 28.333 1.00 89.81 284 GLU A O 1
ATOM 2240 N N . GLY A 1 285 ? -20.194 9.045 28.283 1.00 91.12 285 GLY A N 1
ATOM 2241 C CA . GLY A 1 285 ? -19.695 8.206 29.376 1.00 91.12 285 GLY A CA 1
ATOM 2242 C C . GLY A 1 285 ? -19.059 6.886 28.937 1.00 91.12 285 GLY A C 1
ATOM 2243 O O . GLY A 1 285 ? -18.631 6.110 29.792 1.00 91.12 285 GLY A O 1
ATOM 2244 N N . TYR A 1 286 ? -18.926 6.628 27.631 1.00 92.81 286 TYR A N 1
ATOM 2245 C CA . TYR A 1 286 ? -18.258 5.421 27.144 1.00 92.81 286 TYR A CA 1
ATOM 2246 C C . TYR A 1 286 ? -16.751 5.451 27.425 1.00 92.81 286 TYR A C 1
ATOM 2248 O O . TYR A 1 286 ? -16.077 6.477 27.298 1.00 92.81 286 TYR A O 1
ATOM 2256 N N . SER A 1 287 ? -16.180 4.286 27.750 1.00 94.62 287 SER A N 1
ATOM 2257 C CA . SER A 1 287 ? -14.740 4.177 27.991 1.00 94.62 287 SER A CA 1
ATOM 2258 C C . SER A 1 287 ? -13.928 4.469 26.722 1.00 94.62 287 SER A C 1
ATOM 2260 O O . SER A 1 287 ? -14.344 4.187 25.592 1.00 94.62 287 SER A O 1
ATOM 2262 N N . LYS A 1 288 ? -12.714 5.005 26.894 1.00 94.94 288 LYS A N 1
ATOM 2263 C CA . LYS A 1 288 ? -11.812 5.309 25.773 1.00 94.94 288 LYS A CA 1
ATOM 2264 C C . LYS A 1 288 ? -11.455 4.066 24.955 1.00 94.94 288 LYS A C 1
ATOM 2266 O O . LYS A 1 288 ? -11.419 4.140 23.729 1.00 94.94 288 LYS A O 1
ATOM 2271 N N . SER A 1 289 ? -11.209 2.936 25.618 1.00 94.56 289 SER A N 1
ATOM 2272 C CA . SER A 1 289 ? -10.863 1.673 24.955 1.00 94.56 289 SER A CA 1
ATOM 2273 C C . SER A 1 289 ? -12.024 1.139 24.120 1.00 94.56 289 SER A C 1
ATOM 2275 O O . SER A 1 289 ? -11.816 0.798 22.956 1.00 94.56 289 SER A O 1
ATOM 2277 N N . PHE A 1 290 ? -13.244 1.149 24.671 1.00 94.50 290 PHE A N 1
ATOM 2278 C CA . PHE A 1 290 ? -14.453 0.787 23.929 1.00 94.50 290 PHE A CA 1
ATOM 2279 C C . PHE A 1 290 ? -14.651 1.702 22.721 1.00 94.50 290 PHE A C 1
ATOM 2281 O O . PHE A 1 290 ? -14.807 1.223 21.604 1.00 94.50 290 PHE A O 1
ATOM 2288 N N . SER A 1 291 ? -14.551 3.017 22.923 1.00 94.69 291 SER A N 1
ATOM 2289 C CA . SER A 1 291 ? -14.789 4.004 21.867 1.00 94.69 291 SER A CA 1
ATOM 2290 C C . SER A 1 291 ? -13.809 3.862 20.699 1.00 94.69 291 SER A C 1
ATOM 2292 O O . SER A 1 291 ? -14.205 3.914 19.536 1.00 94.69 291 SER A O 1
ATOM 2294 N N . LEU A 1 292 ? -12.521 3.649 20.990 1.00 94.25 292 LEU A N 1
ATOM 2295 C CA . LEU A 1 292 ? -11.500 3.423 19.964 1.00 94.25 292 LEU A CA 1
ATOM 2296 C C . LEU A 1 292 ? -11.714 2.096 19.229 1.00 94.25 292 LEU A C 1
ATOM 2298 O O . LEU A 1 292 ? -11.640 2.069 18.000 1.00 94.25 292 LEU A O 1
ATOM 2302 N N . GLY A 1 293 ? -12.003 1.013 19.957 1.00 93.56 293 GLY A N 1
ATOM 2303 C CA . GLY A 1 293 ? -12.317 -0.290 19.368 1.00 93.56 293 GLY A CA 1
ATOM 2304 C C . GLY A 1 293 ? -13.547 -0.231 18.461 1.00 93.56 293 GLY A C 1
ATOM 2305 O O . GLY A 1 293 ? -13.486 -0.635 17.303 1.00 93.56 293 GLY A O 1
ATOM 2306 N N . LEU A 1 294 ? -14.635 0.370 18.946 1.00 94.38 294 LEU A N 1
ATOM 2307 C CA . LEU A 1 294 ? -15.878 0.520 18.198 1.00 94.38 294 LEU A CA 1
ATOM 2308 C C . LEU A 1 294 ? -15.664 1.323 16.915 1.00 94.38 294 LEU A C 1
ATOM 2310 O O . LEU A 1 294 ? -16.068 0.870 15.848 1.00 94.38 294 LEU A O 1
ATOM 2314 N N . LEU A 1 295 ? -15.011 2.488 16.991 1.00 93.75 295 LEU A N 1
ATOM 2315 C CA . LEU A 1 295 ? -14.781 3.329 15.814 1.00 93.75 295 LEU A CA 1
ATOM 2316 C C . LEU A 1 295 ? -13.912 2.625 14.773 1.00 93.75 295 LEU A C 1
ATOM 2318 O O . LEU A 1 295 ? -14.261 2.615 13.594 1.00 93.75 295 LEU A O 1
ATOM 2322 N N . THR A 1 296 ? -12.809 2.007 15.200 1.00 91.31 296 THR A N 1
ATOM 2323 C CA . THR A 1 296 ? -11.877 1.316 14.292 1.00 91.31 296 THR A CA 1
ATOM 2324 C C . THR A 1 296 ? -12.519 0.116 13.595 1.00 91.31 296 THR A C 1
ATOM 2326 O O . THR A 1 296 ? -12.344 -0.060 12.385 1.00 91.31 296 THR A O 1
ATOM 2329 N N . VAL A 1 297 ? -13.316 -0.672 14.318 1.00 92.81 297 VAL A N 1
ATOM 2330 C CA . VAL A 1 297 ? -14.057 -1.798 13.741 1.00 92.81 297 VAL A CA 1
ATOM 2331 C C . VAL A 1 297 ? -15.176 -1.299 12.822 1.00 92.81 297 VAL A C 1
ATOM 2333 O O . VAL A 1 297 ? -15.256 -1.737 11.675 1.00 92.81 297 VAL A O 1
ATOM 2336 N N . SER A 1 298 ? -15.984 -0.333 13.269 1.00 91.75 298 SER A N 1
ATOM 2337 C CA . SER A 1 298 ? -17.113 0.221 12.501 1.00 91.75 298 SER A CA 1
ATOM 2338 C C . SER A 1 298 ? -16.670 0.828 11.171 1.00 91.75 298 SER A C 1
ATOM 2340 O O . SER A 1 298 ? -17.328 0.645 10.148 1.00 91.75 298 SER A O 1
ATOM 2342 N N . GLY A 1 299 ? -15.512 1.496 11.158 1.00 89.81 299 GLY A N 1
ATOM 2343 C CA . GLY A 1 299 ? -14.908 2.033 9.940 1.00 89.81 299 GLY A CA 1
ATOM 2344 C C . GLY A 1 299 ? -14.561 0.962 8.904 1.00 89.81 299 GLY A C 1
ATOM 2345 O O . GLY A 1 299 ? -14.476 1.278 7.724 1.00 89.81 299 GLY A O 1
ATOM 2346 N N . SER A 1 300 ? -14.400 -0.302 9.296 1.00 90.12 300 SER A N 1
ATOM 2347 C CA . SER A 1 300 ? -13.989 -1.385 8.392 1.00 90.12 300 SER A CA 1
ATOM 2348 C C . SER A 1 300 ? -15.166 -2.169 7.802 1.00 90.12 300 SER A C 1
ATOM 2350 O O . SER A 1 300 ? -15.043 -2.704 6.703 1.00 90.12 300 SER A O 1
ATOM 2352 N N . ILE A 1 301 ? -16.324 -2.193 8.471 1.00 91.19 301 ILE A N 1
ATOM 2353 C CA . ILE A 1 301 ? -17.515 -2.946 8.025 1.00 91.19 301 ILE A CA 1
ATOM 2354 C C . ILE A 1 301 ? -18.022 -2.442 6.664 1.00 91.19 301 ILE A C 1
ATOM 2356 O O . ILE A 1 301 ? -18.418 -3.231 5.808 1.00 91.19 301 ILE A O 1
ATOM 2360 N N . GLY A 1 302 ? -17.942 -1.130 6.420 1.00 88.12 302 GLY A N 1
ATOM 2361 C CA . GLY A 1 302 ? -18.391 -0.528 5.161 1.00 88.12 302 GLY A CA 1
ATOM 2362 C C . GLY A 1 302 ? -17.661 -1.018 3.912 1.00 88.12 302 GLY A C 1
ATOM 2363 O O . GLY A 1 302 ? -18.185 -0.883 2.812 1.00 88.12 302 GLY A O 1
ATOM 2364 N N . LEU A 1 303 ? -16.492 -1.653 4.062 1.00 90.38 303 LEU A N 1
ATOM 2365 C CA . LEU A 1 303 ? -15.750 -2.251 2.947 1.00 90.38 303 LEU A CA 1
ATOM 2366 C C . LEU A 1 303 ? -16.477 -3.461 2.331 1.00 90.38 303 LEU A C 1
ATOM 2368 O O . LEU A 1 303 ? -16.053 -3.950 1.287 1.00 90.38 303 LEU A O 1
ATOM 2372 N N . LEU A 1 304 ? -17.558 -3.952 2.939 1.00 90.06 304 LEU A N 1
ATOM 2373 C CA . LEU A 1 304 ? -18.383 -5.031 2.388 1.00 90.06 304 LEU A CA 1
ATOM 2374 C C . LEU A 1 304 ? -19.599 -4.522 1.601 1.00 90.06 304 LEU A C 1
ATOM 2376 O O . LEU A 1 304 ? -20.181 -5.283 0.830 1.00 90.06 304 LEU A O 1
ATOM 2380 N N . PHE A 1 305 ? -19.972 -3.249 1.761 1.00 89.94 305 PHE A N 1
ATOM 2381 C CA . PHE A 1 305 ? -21.183 -2.686 1.166 1.00 89.94 305 PHE A CA 1
ATOM 2382 C C . PHE A 1 305 ? -20.891 -1.915 -0.132 1.00 89.94 305 PHE A C 1
ATOM 2384 O O . PHE A 1 305 ? -19.851 -1.266 -0.245 1.00 89.94 305 PHE A O 1
ATOM 2391 N N . PRO A 1 306 ? -21.787 -1.943 -1.133 1.00 87.06 306 PRO A N 1
ATOM 2392 C CA . PRO A 1 306 ? -21.628 -1.142 -2.348 1.00 87.06 306 PRO A CA 1
ATOM 2393 C C . PRO A 1 306 ? -21.756 0.366 -2.052 1.00 87.06 306 PRO A C 1
ATOM 2395 O O . PRO A 1 306 ? -22.663 0.731 -1.302 1.00 87.06 306 PRO A O 1
ATOM 2398 N N . PRO A 1 307 ? -20.949 1.256 -2.672 1.00 83.62 307 PRO A N 1
ATOM 2399 C CA . PRO A 1 307 ? -19.872 1.017 -3.645 1.00 83.62 307 PRO A CA 1
ATOM 2400 C C . PRO A 1 307 ? -18.474 0.802 -3.009 1.00 83.62 307 PRO A C 1
ATOM 2402 O O . PRO A 1 307 ? -17.641 1.700 -2.990 1.00 83.62 307 PRO A O 1
ATOM 2405 N N . SER A 1 308 ? -18.151 -0.412 -2.556 1.00 84.56 308 SER A N 1
ATOM 2406 C CA . SER A 1 308 ? -16.855 -0.702 -1.919 1.00 84.56 308 SER A CA 1
ATOM 2407 C C . SER A 1 308 ? -15.691 -0.858 -2.907 1.00 84.56 308 SER A C 1
ATOM 2409 O O . SER A 1 308 ? -15.640 -1.799 -3.705 1.00 84.56 308 SER A O 1
ATOM 2411 N N . LEU A 1 309 ? -14.691 0.015 -2.772 1.00 85.06 309 LEU A N 1
ATOM 2412 C CA . LEU A 1 309 ? -13.427 -0.045 -3.508 1.00 85.06 309 LEU A CA 1
ATOM 2413 C C . LEU A 1 309 ? -12.658 -1.373 -3.306 1.00 85.06 309 LEU A C 1
ATOM 2415 O O . LEU A 1 309 ? -12.292 -1.977 -4.316 1.00 85.06 309 LEU A O 1
ATOM 2419 N N . PRO A 1 310 ? -12.426 -1.892 -2.079 1.00 87.88 310 PRO A N 1
ATOM 2420 C CA . PRO A 1 310 ? -11.770 -3.193 -1.911 1.00 87.88 310 PRO A CA 1
ATOM 2421 C C . PRO A 1 310 ? -12.485 -4.346 -2.616 1.00 87.88 310 PRO A C 1
ATOM 2423 O O . PRO A 1 310 ? -11.827 -5.191 -3.218 1.00 87.88 310 PRO A O 1
ATOM 2426 N N . ALA A 1 311 ? -13.820 -4.368 -2.586 1.00 88.69 311 ALA A N 1
ATOM 2427 C CA . ALA A 1 311 ? -14.602 -5.393 -3.272 1.00 88.69 311 ALA A CA 1
ATOM 2428 C C . ALA A 1 311 ? -14.484 -5.281 -4.805 1.00 88.69 311 ALA A C 1
ATOM 2430 O O . ALA A 1 311 ? -14.419 -6.303 -5.489 1.00 88.69 311 ALA A O 1
ATOM 2431 N N . ILE A 1 312 ? -14.386 -4.058 -5.346 1.00 88.00 312 ILE A N 1
ATOM 2432 C CA . ILE A 1 312 ? -14.101 -3.819 -6.771 1.00 88.00 312 ILE A CA 1
ATOM 2433 C C . ILE A 1 312 ? -12.714 -4.351 -7.136 1.00 88.00 312 ILE A C 1
ATOM 2435 O O . ILE A 1 312 ? -12.589 -5.097 -8.107 1.00 88.00 312 ILE A O 1
ATOM 2439 N N . ILE A 1 313 ? -11.684 -3.999 -6.357 1.00 87.38 313 ILE A N 1
ATOM 2440 C CA . ILE A 1 313 ? -10.305 -4.441 -6.609 1.00 87.38 313 ILE A CA 1
ATOM 2441 C C . ILE A 1 313 ? -10.233 -5.965 -6.561 1.00 87.38 313 ILE A C 1
ATOM 2443 O O . ILE A 1 313 ? -9.700 -6.559 -7.492 1.00 87.38 313 ILE A O 1
ATOM 2447 N N . TYR A 1 314 ? -10.826 -6.594 -5.542 1.00 89.31 314 TYR A N 1
ATOM 2448 C CA . TYR A 1 314 ? -10.893 -8.050 -5.436 1.00 89.31 314 TYR A CA 1
ATOM 2449 C C . TYR A 1 314 ? -11.585 -8.691 -6.644 1.00 89.31 314 TYR A C 1
ATOM 2451 O O . TYR A 1 314 ? -11.061 -9.641 -7.216 1.00 89.31 314 TYR A O 1
ATOM 2459 N N . GLY A 1 315 ? -12.744 -8.168 -7.061 1.00 88.81 315 GLY A N 1
ATOM 2460 C CA . GLY A 1 315 ? -13.464 -8.709 -8.214 1.00 88.81 315 GLY A CA 1
ATOM 2461 C C . GLY A 1 315 ? -12.620 -8.682 -9.488 1.00 88.81 315 GLY A C 1
ATOM 2462 O O . GLY A 1 315 ? -12.552 -9.664 -10.223 1.00 88.81 315 GLY A O 1
ATOM 2463 N N . VAL A 1 316 ? -11.910 -7.577 -9.706 1.00 86.56 316 VAL A N 1
ATOM 2464 C CA . VAL A 1 316 ? -11.055 -7.387 -10.881 1.00 86.56 316 VAL A CA 1
ATOM 2465 C C . VAL A 1 316 ? -9.826 -8.291 -10.830 1.00 86.56 316 VAL A C 1
ATOM 2467 O O . VAL A 1 316 ? -9.496 -8.909 -11.837 1.00 86.56 316 VAL A O 1
ATOM 2470 N N . THR A 1 317 ? -9.155 -8.399 -9.680 1.00 85.75 317 THR A N 1
ATOM 2471 C CA . THR A 1 317 ? -7.937 -9.213 -9.553 1.00 85.75 317 THR A CA 1
ATOM 2472 C C . THR A 1 317 ? -8.229 -10.709 -9.582 1.00 85.75 317 THR A C 1
ATOM 2474 O O . THR A 1 317 ? -7.465 -11.459 -10.180 1.00 85.75 317 THR A O 1
ATOM 2477 N N . ALA A 1 318 ? -9.340 -11.149 -8.988 1.00 89.56 318 ALA A N 1
ATOM 2478 C CA . ALA A 1 318 ? -9.760 -12.549 -8.992 1.00 89.56 318 ALA A CA 1
ATOM 2479 C C . ALA A 1 318 ? -10.516 -12.960 -10.272 1.00 89.56 318 ALA A C 1
ATOM 2481 O O . ALA A 1 318 ? -10.899 -14.120 -10.405 1.00 89.56 318 ALA A O 1
ATOM 2482 N N . GLY A 1 319 ? -10.769 -12.031 -11.204 1.00 87.56 319 GLY A N 1
ATOM 2483 C CA . GLY A 1 319 ? -11.513 -12.310 -12.437 1.00 87.56 319 GLY A CA 1
ATOM 2484 C C . GLY A 1 319 ? -12.984 -12.678 -12.204 1.00 87.56 319 GLY A C 1
ATOM 2485 O O . GLY A 1 319 ? -13.598 -13.352 -13.030 1.00 87.56 319 GLY A O 1
ATOM 2486 N N . VAL A 1 320 ? -13.568 -12.253 -11.079 1.00 93.31 320 VAL A N 1
ATOM 2487 C CA . VAL A 1 320 ? -14.965 -12.525 -10.718 1.00 93.31 320 VAL A CA 1
ATOM 2488 C C . VAL A 1 320 ? -15.827 -11.274 -10.879 1.00 93.31 320 VAL A C 1
ATOM 2490 O O . VAL A 1 320 ? -15.383 -10.139 -10.730 1.00 93.31 320 VAL A O 1
ATOM 2493 N N . SER A 1 321 ? -17.113 -11.465 -11.177 1.00 92.62 321 SER A N 1
ATOM 2494 C CA . SER A 1 321 ? -18.032 -10.337 -11.360 1.00 92.62 321 SER A CA 1
ATOM 2495 C C . SER A 1 321 ? -18.131 -9.484 -10.090 1.00 92.62 321 SER A C 1
ATOM 2497 O O . SER A 1 321 ? -18.601 -9.960 -9.058 1.00 92.62 321 SER A O 1
ATOM 2499 N N . VAL A 1 322 ? -17.793 -8.196 -10.197 1.00 89.81 322 VAL A N 1
ATOM 2500 C CA . VAL A 1 322 ? -17.929 -7.206 -9.111 1.00 89.81 322 VAL A CA 1
ATOM 2501 C C . VAL A 1 322 ? -19.352 -7.190 -8.543 1.00 89.81 322 VAL A C 1
ATOM 2503 O O . VAL A 1 322 ? -19.539 -7.166 -7.330 1.00 89.81 322 VAL A O 1
ATOM 2506 N N . LYS A 1 323 ? -20.372 -7.305 -9.406 1.00 91.12 323 LYS A N 1
ATOM 2507 C CA . LYS A 1 323 ? -21.776 -7.403 -8.979 1.00 91.12 323 LYS A CA 1
ATOM 2508 C C . LYS A 1 323 ? -22.016 -8.619 -8.079 1.00 91.12 323 LYS A C 1
ATOM 2510 O O . LYS A 1 323 ? -22.730 -8.504 -7.088 1.00 91.12 323 LYS A O 1
ATOM 2515 N N . LYS A 1 324 ? -21.420 -9.775 -8.401 1.00 93.25 324 LYS A N 1
ATOM 2516 C CA . LYS A 1 324 ? -21.521 -10.979 -7.560 1.00 93.25 324 LYS A CA 1
ATOM 2517 C C . LYS A 1 324 ? -20.809 -10.782 -6.223 1.00 93.25 324 LYS A C 1
ATOM 2519 O O . LYS A 1 324 ? -21.378 -11.153 -5.206 1.00 93.25 324 LYS A O 1
ATOM 2524 N N . VAL A 1 325 ? -19.628 -10.156 -6.214 1.00 92.88 325 VAL A N 1
ATOM 2525 C CA . VAL A 1 325 ? -18.894 -9.833 -4.975 1.00 92.88 325 VAL A CA 1
ATOM 2526 C C . VAL A 1 325 ? -19.719 -8.910 -4.077 1.00 92.88 325 VAL A C 1
ATOM 2528 O O . VAL A 1 325 ? -19.834 -9.163 -2.885 1.00 92.88 325 VAL A O 1
ATOM 2531 N N . PHE A 1 326 ? -20.358 -7.886 -4.645 1.00 91.19 326 PHE A N 1
ATOM 2532 C CA . PHE A 1 326 ? -21.243 -6.981 -3.907 1.00 91.19 326 PHE A CA 1
ATOM 2533 C C . PHE A 1 326 ? -22.435 -7.696 -3.277 1.00 91.19 326 PHE A C 1
ATOM 2535 O O . PHE A 1 326 ? -22.705 -7.500 -2.097 1.00 91.19 326 PHE A O 1
ATOM 2542 N N . ILE A 1 327 ? -23.127 -8.550 -4.035 1.00 93.44 327 ILE A N 1
ATOM 2543 C CA . ILE A 1 327 ? -24.254 -9.326 -3.502 1.00 93.44 327 ILE A CA 1
ATOM 2544 C C . ILE A 1 327 ? -23.767 -10.293 -2.414 1.00 93.44 327 ILE A C 1
ATOM 2546 O O . ILE A 1 327 ? -24.391 -10.395 -1.361 1.00 93.44 327 ILE A O 1
ATOM 2550 N N . ALA A 1 328 ? -22.629 -10.956 -2.636 1.00 92.50 328 ALA A N 1
ATOM 2551 C CA . ALA A 1 328 ? -22.027 -11.869 -1.669 1.00 92.50 328 ALA A CA 1
ATOM 2552 C C . ALA A 1 328 ? -21.555 -11.158 -0.391 1.00 92.50 328 ALA A C 1
ATOM 2554 O O . ALA A 1 328 ? -21.582 -11.767 0.670 1.00 92.50 328 ALA A O 1
ATOM 2555 N N . GLY A 1 329 ? -21.155 -9.885 -0.476 1.00 91.69 329 GLY A N 1
ATOM 2556 C CA . GLY A 1 329 ? -20.725 -9.064 0.658 1.00 91.69 329 GLY A CA 1
ATOM 2557 C C . GLY A 1 329 ? -21.861 -8.601 1.575 1.00 91.69 329 GLY A C 1
ATOM 2558 O O . GLY A 1 329 ? -21.618 -8.350 2.754 1.00 91.69 329 GLY A O 1
ATOM 2559 N N . LEU A 1 330 ? -23.107 -8.547 1.086 1.00 92.12 330 LEU A N 1
ATOM 2560 C CA . LEU A 1 330 ? -24.257 -8.084 1.876 1.00 92.12 330 LEU A CA 1
ATOM 2561 C C . LEU A 1 330 ? -24.528 -8.970 3.094 1.00 92.12 330 LEU A C 1
ATOM 2563 O O . LEU A 1 330 ? -24.689 -8.457 4.197 1.00 92.12 330 LEU A O 1
ATOM 2567 N N . LEU A 1 331 ? -24.560 -10.292 2.906 1.00 93.88 331 LEU A N 1
ATOM 2568 C CA . LEU A 1 331 ? -24.830 -11.241 3.98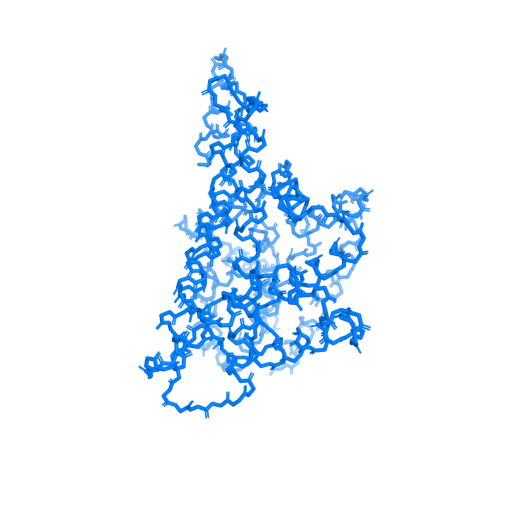8 1.00 93.88 331 LEU A CA 1
ATOM 2569 C C . LEU A 1 331 ? -23.786 -11.167 5.125 1.00 93.88 331 LEU A C 1
ATOM 2571 O O . LEU A 1 331 ? -24.192 -10.941 6.267 1.00 93.88 331 LEU A O 1
ATOM 2575 N N . PRO A 1 332 ? -22.466 -11.299 4.873 1.00 94.00 332 PRO A N 1
ATOM 2576 C CA . PRO A 1 332 ? -21.462 -11.162 5.924 1.00 94.00 332 PRO A CA 1
ATOM 2577 C C . PRO A 1 332 ? -21.409 -9.737 6.487 1.00 94.00 332 PRO A C 1
ATOM 2579 O O . PRO A 1 332 ? -21.189 -9.573 7.684 1.00 94.00 332 PRO A O 1
ATOM 2582 N N . GLY A 1 333 ? -21.656 -8.707 5.670 1.00 93.19 333 GLY A N 1
ATOM 2583 C CA . GLY A 1 333 ? -21.705 -7.318 6.128 1.00 93.19 333 GLY A CA 1
ATOM 2584 C C . GLY A 1 333 ? -22.821 -7.074 7.141 1.00 93.19 333 GLY A C 1
ATOM 2585 O O . GLY A 1 333 ? -22.569 -6.534 8.216 1.00 93.19 333 GLY A O 1
ATOM 2586 N N . LEU A 1 334 ? -24.045 -7.513 6.835 1.00 94.12 334 LEU A N 1
ATOM 2587 C CA . LEU A 1 334 ? -25.191 -7.400 7.743 1.00 94.12 334 LEU A CA 1
ATOM 2588 C C . LEU A 1 334 ? -24.986 -8.221 9.016 1.00 94.12 334 LEU A C 1
ATOM 2590 O O . LEU A 1 334 ? -25.283 -7.737 10.106 1.00 94.12 334 LEU A O 1
ATOM 2594 N N . LEU A 1 335 ? -24.432 -9.428 8.891 1.00 95.12 335 LEU A N 1
ATOM 2595 C CA . LEU A 1 335 ? -24.098 -10.268 10.037 1.00 95.12 335 LEU A CA 1
ATOM 2596 C C . LEU A 1 335 ? -23.101 -9.569 10.971 1.00 95.12 335 LEU A C 1
ATOM 2598 O O . LEU A 1 335 ? -23.320 -9.545 12.179 1.00 95.12 335 LEU A O 1
ATOM 2602 N N . LEU A 1 336 ? -22.049 -8.944 10.432 1.00 94.69 336 LEU A N 1
ATOM 2603 C CA . LEU A 1 336 ? -21.092 -8.180 11.236 1.00 94.69 336 LEU A CA 1
ATOM 2604 C C . LEU A 1 336 ? -21.739 -6.971 11.912 1.00 94.69 336 LEU A C 1
ATOM 2606 O O . LEU A 1 336 ? -21.480 -6.746 13.092 1.00 94.69 336 LEU A O 1
ATOM 2610 N N . ILE A 1 337 ? -22.600 -6.227 11.207 1.00 93.81 337 ILE A N 1
ATOM 2611 C CA . ILE A 1 337 ? -23.364 -5.127 11.816 1.00 93.81 337 ILE A CA 1
ATOM 2612 C C . ILE A 1 337 ? -24.165 -5.652 13.007 1.00 93.81 337 ILE A C 1
ATOM 2614 O O . ILE A 1 337 ? -24.024 -5.120 14.101 1.00 93.81 337 ILE A O 1
ATOM 2618 N N . ILE A 1 338 ? -24.942 -6.725 12.831 1.00 93.62 338 ILE A N 1
ATOM 2619 C CA . ILE A 1 338 ? -25.781 -7.286 13.899 1.00 93.62 338 ILE A CA 1
ATOM 2620 C C . ILE A 1 338 ? -24.933 -7.736 15.091 1.00 93.62 338 ILE A C 1
ATOM 2622 O O . ILE A 1 338 ? -25.256 -7.393 16.228 1.00 93.62 338 ILE A O 1
ATOM 2626 N N . LEU A 1 339 ? -23.845 -8.475 14.854 1.00 94.50 339 LEU A N 1
ATOM 2627 C CA . LEU A 1 339 ? -22.986 -8.980 15.927 1.00 94.50 339 LEU A CA 1
ATOM 2628 C C . LEU A 1 339 ? -22.333 -7.843 16.718 1.00 94.50 339 LEU A C 1
ATOM 2630 O O . LEU A 1 339 ? -22.335 -7.867 17.947 1.00 94.50 339 LEU A O 1
ATOM 2634 N N . ILE A 1 340 ? -21.806 -6.833 16.026 1.00 93.50 340 ILE A N 1
ATOM 2635 C CA . ILE A 1 340 ? -21.103 -5.716 16.663 1.00 93.50 340 ILE A CA 1
ATOM 2636 C C . ILE A 1 340 ? -22.098 -4.784 17.356 1.00 93.50 340 ILE A C 1
ATOM 2638 O O . ILE A 1 340 ? -21.823 -4.336 18.464 1.00 93.50 340 ILE A O 1
ATOM 2642 N N . SER A 1 341 ? -23.272 -4.540 16.766 1.00 92.06 341 SER A N 1
ATOM 2643 C CA . SER A 1 341 ? -24.351 -3.784 17.409 1.00 92.06 341 SER A CA 1
ATOM 2644 C C . SER A 1 341 ? -24.859 -4.489 18.664 1.00 92.06 341 SER A C 1
ATOM 2646 O O . SER A 1 341 ? -25.032 -3.840 19.688 1.00 92.06 341 SER A O 1
ATOM 2648 N N . SER A 1 342 ? -25.034 -5.812 18.620 1.00 91.50 342 SER A N 1
ATOM 2649 C CA . SER A 1 342 ? -25.459 -6.597 19.788 1.00 91.50 342 SER A CA 1
ATOM 2650 C C . SER A 1 342 ? -24.412 -6.557 20.901 1.00 91.50 342 SER A C 1
ATOM 2652 O O . SER A 1 342 ? -24.751 -6.346 22.062 1.00 91.50 342 SER A O 1
ATOM 2654 N N . TRP A 1 343 ? -23.132 -6.707 20.548 1.00 91.44 343 TRP A N 1
ATOM 2655 C CA . TRP A 1 343 ? -22.031 -6.573 21.500 1.00 91.44 343 TRP A CA 1
ATOM 2656 C C . TRP A 1 343 ? -21.955 -5.163 22.101 1.00 91.44 343 TRP A C 1
ATOM 2658 O O . TRP A 1 343 ? -21.759 -5.021 23.303 1.00 91.44 343 TRP A O 1
ATOM 2668 N N . ALA A 1 344 ? -22.159 -4.127 21.286 1.00 90.25 344 ALA A N 1
ATOM 2669 C CA . ALA A 1 344 ? -22.125 -2.740 21.733 1.00 90.25 344 ALA A CA 1
ATOM 2670 C C . ALA A 1 344 ? -23.300 -2.366 22.650 1.00 90.25 344 ALA A C 1
ATOM 2672 O O . ALA A 1 344 ? -23.125 -1.506 23.500 1.00 90.25 344 ALA A O 1
ATOM 2673 N N . LEU A 1 345 ? -24.468 -2.998 22.491 1.00 87.31 345 LEU A N 1
ATOM 2674 C CA . LEU A 1 345 ? -25.615 -2.824 23.393 1.00 87.31 345 LEU A CA 1
ATOM 2675 C C . LEU A 1 345 ? -25.418 -3.497 24.754 1.00 87.31 345 LEU A C 1
ATOM 2677 O O . LEU A 1 345 ? -26.004 -3.066 25.742 1.00 87.31 345 LEU A O 1
ATOM 2681 N N . TYR A 1 346 ? -24.656 -4.590 24.793 1.00 85.00 346 TYR A N 1
ATOM 2682 C CA . TYR A 1 346 ? -24.384 -5.327 26.026 1.00 85.00 346 TYR A CA 1
ATOM 2683 C C . TYR A 1 346 ? -23.378 -4.606 26.941 1.00 85.00 346 TYR A C 1
ATOM 2685 O O . TYR A 1 346 ? -23.360 -4.851 28.147 1.00 85.00 346 TYR A O 1
ATOM 2693 N N . GLN A 1 347 ? -22.516 -3.771 26.359 1.00 79.88 347 GLN A N 1
ATOM 2694 C CA . GLN A 1 347 ? -21.365 -3.148 27.011 1.00 79.88 347 GLN A CA 1
ATOM 2695 C C . GLN A 1 347 ? -21.688 -1.788 27.619 1.00 79.88 347 GLN A C 1
ATOM 2697 O O . GLN A 1 347 ? -21.080 -1.508 28.683 1.00 79.88 347 GLN A O 1
#

Solvent-accessible surface area (backbone atoms only — not comparable to full-atom values): 17839 Å² total; per-residue (Å²): 103,68,64,49,62,50,48,35,55,52,36,48,76,71,73,44,85,64,63,80,46,42,71,53,51,33,12,44,47,37,42,44,53,51,33,54,47,49,40,50,25,45,72,67,49,62,55,64,40,87,40,94,56,56,55,55,44,71,34,90,69,94,47,71,64,47,52,52,15,53,45,52,46,36,47,40,26,49,52,52,17,50,13,25,44,53,41,37,51,54,30,66,77,59,69,50,68,60,40,94,96,38,52,42,36,70,57,48,50,44,52,23,52,28,27,46,52,42,30,51,49,41,51,72,25,44,40,77,53,62,68,72,37,51,49,47,55,53,52,49,55,55,70,66,37,63,70,58,52,52,57,49,48,76,76,37,69,50,62,62,56,50,50,49,53,40,53,50,15,33,71,50,10,28,38,51,65,49,44,57,51,39,50,49,53,47,54,32,53,75,69,73,45,62,59,26,54,60,38,50,51,52,49,57,61,44,45,28,88,65,55,41,49,55,64,51,29,43,50,51,34,50,52,41,34,73,69,48,45,54,61,53,50,51,53,54,39,41,73,74,41,52,87,40,86,70,19,67,62,43,37,47,37,53,49,29,19,54,48,6,5,65,19,40,31,36,70,58,35,43,70,53,42,39,81,61,51,48,61,50,41,48,72,76,68,48,54,71,69,57,46,53,52,50,52,59,53,21,15,49,50,4,47,31,35,77,67,19,44,60,41,44,52,48,14,61,74,72,75,42,60,44,70,56,46,41,61,61,22,44,61,60,36,52,50,49,50,51,53,51,40,54,52,57,60,74,106

Nearest PDB structures (foldseek):
  8thi-assembly1_A  TM=7.030E-01  e=1.121E-08  Haemophilus influenzae Rd KW20
  7qha-assembly1_B  TM=8.308E-01  e=1.139E-02  Photobacterium profundum SS9

Secondary structure (DSSP, 8-state):
-THHHHHHHHHHHTTPPP-TTHHHHHHHHHHHHHHHHHHHHHHTT-S-BSSSS-TTS-BSS--HHHHHHHHHHHHHHHHHHHHHHHHHHHHHHS--EEETTEEHHHHHTHHHHHHHHHHHHHHHTSBSSHHHHHHHHHHHHHHT-HHHHHHHHHHS-HHHHHHHHHHHHHHTT-BHHHHHHHHHHHHHHHTT--HHHHHHHHHHHHT-TTTTHHHHHHHHHHHHHHTTHHHHHHHHHHHHHTTSTTHHHHHHHHHHHHHHHHHS-HHHHHHHHHHHHHHHHHHTT--HHHHHHHHHHHHHHGGGSSS-HHHHHHHHHTT--HHHHHHHHHHHHHHHHHHHHHHHHH-

Radius of gyration: 24.11 Å; Cα contacts (8 Å, |Δi|>4): 455; chains: 1; bounding box: 66×45×58 Å

pLDDT: mean 88.59, std 6.27, range [65.06, 97.56]

Foldseek 3Di:
DVCQVVVQVVCVVVVHDGDPLSLLVLLLVLLLCVLVVLLVCLLVLNFAAPDPDGLLAEDADDDPLSLLLLLLLLLLLVLQLVLLVVLLVVCVVVWDASGVVHTPSVSSVSRSVSSVSSSVSSLVRVYPDVVSSVVSVVVSVCVVDPVSVVVVVVVDVQLVVQLVSLVSSRVSHRHPVSSVSSNCVSVCVVVVHGSNVSSVVVSVLSSPSLSSVLVVLQVVLVCCLVVCVLVVLLVVLCVVQVVDVLRLLLSLLVSLLQSCQRSQALVSSCVRNVVPSQVVCVVVPHDNVVSVVSSSLSNCLNCLAPPHSVLVVCCVVVVHDSVVSRVVSPVVSVVSSVVSVVVSVVD

Mean predicted aligned error: 6.72 Å

Sequence (347 aa):
MVLLPFAEVFTRIFGMLSIPASQVIVQHLTLWIGFIGAVLAARQNKLLALTQRPLFSTEAKFHLGRYIAKLITFLVLISLAWGSWELVKVEIEYPMDIAPNIPRWVAMLIMPIGFVLMSLQIFFKSYSNQYYRLSFLFIAFLFSFTTLLEVISDFLPSIYVGSFFLAFSLFFGAPIFVGLGGLSIILFWADFTPLSAISAEAYRIVVSPTLPTIPLFTMAGYFLAESKASKRLIIIFQELFGWIPGGTPIIIILLCGFFTALTGGSGVTILALGGLLLPMLLKEGYSKSFSLGLLTVSGSIGLLFPPSLPAIIYGVTAGVSVKKVFIAGLLPGLLLIILISSWALYQ